Protein AF-A0A9D1AS99-F1 (afdb_monomer)

Structure (mmCIF, N/CA/C/O backbone):
data_AF-A0A9D1AS99-F1
#
_entry.id   AF-A0A9D1AS99-F1
#
loop_
_atom_site.group_PDB
_atom_site.id
_atom_site.type_symbol
_atom_site.label_atom_id
_atom_site.label_alt_id
_atom_site.label_comp_id
_atom_site.label_asym_id
_atom_site.label_entity_id
_atom_site.label_seq_id
_atom_site.pdbx_PDB_ins_code
_atom_site.Cartn_x
_atom_site.Cartn_y
_atom_site.Cartn_z
_atom_site.occupancy
_atom_site.B_iso_or_equiv
_atom_site.auth_seq_id
_atom_site.auth_comp_id
_atom_site.auth_asym_id
_atom_site.auth_atom_id
_atom_site.pdbx_PDB_model_num
ATOM 1 N N . MET A 1 1 ? 31.991 -26.108 -27.750 1.00 37.41 1 MET A N 1
ATOM 2 C CA . MET A 1 1 ? 31.088 -26.768 -26.786 1.00 37.41 1 MET A CA 1
ATOM 3 C C . MET A 1 1 ? 29.826 -25.921 -26.756 1.00 37.41 1 MET A C 1
ATOM 5 O O . MET A 1 1 ? 29.822 -24.868 -26.138 1.00 37.41 1 MET A O 1
ATOM 9 N N . LEU A 1 2 ? 28.856 -26.271 -27.602 1.00 37.50 2 LEU A N 1
ATOM 10 C CA . LEU A 1 2 ? 27.661 -25.468 -27.855 1.00 37.50 2 LEU A CA 1
ATOM 11 C C . LEU A 1 2 ? 26.678 -25.741 -26.708 1.00 37.50 2 LEU A C 1
ATOM 13 O O . LEU A 1 2 ? 26.038 -26.789 -26.686 1.00 37.50 2 LEU A O 1
ATOM 17 N N . TRP A 1 3 ? 26.628 -24.855 -25.715 1.00 37.66 3 TRP A N 1
ATOM 18 C CA . TRP A 1 3 ? 25.582 -24.889 -24.698 1.00 37.66 3 TRP A CA 1
ATOM 19 C C . TRP A 1 3 ? 24.280 -24.467 -25.375 1.00 37.66 3 TRP A C 1
ATOM 21 O O . TRP A 1 3 ? 24.002 -23.281 -25.528 1.00 37.66 3 TRP A O 1
ATOM 31 N N . ILE A 1 4 ? 23.504 -25.445 -25.843 1.00 45.16 4 ILE A N 1
ATOM 32 C CA . ILE A 1 4 ? 22.103 -25.227 -26.198 1.00 45.16 4 ILE A CA 1
ATOM 33 C C . ILE A 1 4 ? 21.382 -25.042 -24.866 1.00 45.16 4 ILE A C 1
ATOM 35 O O . ILE A 1 4 ? 20.900 -25.996 -24.261 1.00 45.16 4 ILE A O 1
ATOM 39 N N . LEU A 1 5 ? 21.403 -23.811 -24.363 1.00 51.78 5 LEU A N 1
ATOM 40 C CA . LEU A 1 5 ? 20.527 -23.381 -23.290 1.00 51.78 5 LEU A CA 1
ATOM 41 C C . LEU A 1 5 ? 19.105 -23.527 -23.831 1.00 51.78 5 LEU A C 1
ATOM 43 O O . LEU A 1 5 ? 18.656 -22.754 -24.675 1.00 51.78 5 LEU A O 1
ATOM 47 N N . THR A 1 6 ? 18.415 -24.582 -23.400 1.00 51.31 6 THR A N 1
ATOM 48 C CA . THR A 1 6 ? 16.961 -24.693 -23.501 1.00 51.31 6 THR A CA 1
ATOM 49 C C . THR A 1 6 ? 16.368 -23.586 -22.644 1.00 51.31 6 THR A C 1
ATOM 51 O O . THR A 1 6 ? 16.040 -23.794 -21.478 1.00 51.31 6 THR A O 1
ATOM 54 N N . TYR A 1 7 ? 16.295 -22.384 -23.209 1.00 56.72 7 TYR A N 1
ATOM 55 C CA . TYR A 1 7 ? 15.553 -21.294 -22.611 1.00 56.72 7 TYR A CA 1
ATOM 56 C C . TYR A 1 7 ? 14.075 -21.697 -22.632 1.00 56.72 7 TYR A C 1
ATOM 58 O O . TYR A 1 7 ? 13.566 -22.049 -23.704 1.00 56.72 7 TYR A O 1
ATOM 66 N N . PRO A 1 8 ? 13.375 -21.705 -21.483 1.00 60.00 8 PRO A N 1
ATOM 67 C CA . PRO A 1 8 ? 11.924 -21.799 -21.505 1.00 60.00 8 PRO A CA 1
ATOM 68 C C . PRO A 1 8 ? 11.409 -20.717 -22.455 1.00 60.00 8 PRO A C 1
ATOM 70 O O . PRO A 1 8 ? 11.936 -19.606 -22.468 1.00 60.00 8 PRO A O 1
ATOM 73 N N . LEU A 1 9 ? 10.432 -21.058 -23.295 1.00 60.31 9 LEU A N 1
ATOM 74 C CA . LEU A 1 9 ? 9.810 -20.114 -24.219 1.00 60.31 9 LEU A CA 1
ATOM 75 C C . LEU A 1 9 ? 9.179 -18.979 -23.399 1.00 60.31 9 LEU A C 1
ATOM 77 O O . LEU A 1 9 ? 8.052 -19.100 -22.925 1.00 60.31 9 LEU A O 1
ATOM 81 N N . LEU A 1 10 ? 9.924 -17.891 -23.211 1.00 68.38 10 LEU A N 1
ATOM 82 C CA . LEU A 1 10 ? 9.451 -16.648 -22.617 1.00 68.38 10 LEU A CA 1
ATOM 83 C C . LEU A 1 10 ? 8.644 -15.919 -23.693 1.00 68.38 10 LEU A C 1
ATOM 85 O O . LEU A 1 10 ? 9.126 -15.014 -24.368 1.00 68.38 10 LEU A O 1
ATOM 89 N N . ALA A 1 11 ? 7.427 -16.390 -23.944 1.00 81.62 11 ALA A N 1
ATOM 90 C CA . ALA A 1 11 ? 6.521 -15.681 -24.828 1.00 81.62 11 ALA A CA 1
ATOM 91 C C . ALA A 1 11 ? 6.093 -14.373 -24.144 1.00 81.62 11 ALA A C 1
ATOM 93 O O . ALA A 1 11 ? 5.444 -14.410 -23.101 1.00 81.62 11 ALA A O 1
ATOM 94 N N . GLY A 1 12 ? 6.451 -13.233 -24.739 1.00 91.62 12 GLY A N 1
ATOM 95 C CA . GLY A 1 12 ? 5.996 -11.914 -24.300 1.00 91.62 12 GLY A CA 1
ATOM 96 C C . GLY A 1 12 ? 6.883 -11.237 -23.255 1.00 91.62 12 GLY A C 1
ATOM 97 O O . GLY A 1 12 ? 6.355 -10.517 -22.414 1.00 91.62 12 GLY A O 1
ATOM 98 N N . THR A 1 13 ? 8.206 -11.432 -23.297 1.00 96.62 13 THR A N 1
ATOM 99 C CA . THR A 1 13 ? 9.149 -10.697 -22.439 1.00 96.62 13 THR A CA 1
ATOM 100 C C . THR A 1 13 ? 8.955 -9.183 -22.612 1.00 96.62 13 THR A C 1
ATOM 102 O O . THR A 1 13 ? 9.116 -8.677 -23.729 1.00 96.62 13 THR A O 1
ATOM 105 N N . PRO A 1 14 ? 8.618 -8.442 -21.542 1.00 98.06 14 PRO A N 1
ATOM 106 C CA . PRO A 1 14 ? 8.450 -6.999 -21.605 1.00 98.06 14 PRO A CA 1
ATOM 107 C C . PRO A 1 14 ? 9.727 -6.289 -22.063 1.00 98.06 14 PRO A C 1
ATOM 109 O O . PRO A 1 14 ? 10.824 -6.597 -21.601 1.00 98.06 14 PRO A O 1
ATOM 112 N N . VAL A 1 15 ? 9.571 -5.313 -22.950 1.00 98.12 15 VAL A N 1
ATOM 113 C CA . VAL A 1 15 ? 10.595 -4.350 -23.347 1.00 98.12 15 VAL A CA 1
ATOM 114 C C . VAL A 1 15 ? 10.104 -2.981 -22.919 1.00 98.12 15 VAL A C 1
ATOM 116 O O . VAL A 1 15 ? 9.210 -2.406 -23.539 1.00 98.12 15 VAL A O 1
ATOM 119 N N . VAL A 1 16 ? 10.672 -2.493 -21.828 1.00 98.12 16 VAL A N 1
ATOM 120 C CA . VAL A 1 16 ? 10.326 -1.234 -21.190 1.00 98.12 16 VAL A CA 1
ATOM 121 C C . VAL A 1 16 ? 11.092 -0.109 -21.854 1.00 98.12 16 VAL A C 1
ATOM 123 O O . VAL A 1 16 ? 12.313 -0.179 -22.016 1.00 98.12 16 VAL A O 1
ATOM 126 N N . PHE A 1 17 ? 10.369 0.937 -22.231 1.00 97.31 17 PHE A N 1
ATOM 127 C CA . PHE A 1 17 ? 10.944 2.073 -22.932 1.00 97.31 17 PHE A CA 1
ATOM 128 C C . PHE A 1 17 ? 10.338 3.388 -22.484 1.00 97.31 17 PHE A C 1
ATOM 130 O O . PHE A 1 17 ? 9.194 3.451 -22.034 1.00 97.31 17 PHE A O 1
ATOM 137 N N . ASP A 1 18 ? 11.112 4.450 -22.669 1.00 96.50 18 ASP A N 1
ATOM 138 C CA . ASP A 1 18 ? 10.669 5.804 -22.404 1.00 96.50 18 ASP A CA 1
ATOM 139 C C . ASP A 1 18 ? 10.709 6.668 -23.675 1.00 96.50 18 ASP A C 1
ATOM 141 O O . ASP A 1 18 ? 11.770 7.129 -24.097 1.00 96.50 18 ASP A O 1
ATOM 145 N N . GLY A 1 19 ? 9.537 6.863 -24.291 1.00 93.31 19 GLY A N 1
ATOM 146 C CA . GLY A 1 19 ? 9.361 7.608 -25.544 1.00 93.31 19 GLY A CA 1
ATOM 147 C C . GLY A 1 19 ? 9.640 6.802 -26.824 1.00 93.31 19 GLY A C 1
ATOM 148 O O . GLY A 1 19 ? 10.159 5.692 -26.791 1.00 93.31 19 GLY A O 1
ATOM 149 N N . GLY A 1 20 ? 9.281 7.366 -27.983 1.00 93.50 20 GLY A N 1
ATOM 150 C CA . GLY A 1 20 ? 9.385 6.682 -29.283 1.00 93.50 20 GLY A CA 1
ATOM 151 C C . GLY A 1 20 ? 8.266 5.661 -29.529 1.00 93.50 20 GLY A C 1
ATOM 152 O O . GLY A 1 20 ? 7.278 5.617 -28.792 1.00 93.50 20 GLY A O 1
ATOM 153 N N . SER A 1 21 ? 8.385 4.860 -30.594 1.00 96.81 21 SER A N 1
ATOM 154 C CA . SER A 1 21 ? 7.403 3.811 -30.890 1.00 96.81 21 SER A CA 1
ATOM 155 C C . SER A 1 21 ? 7.828 2.457 -30.312 1.00 96.81 21 SER A C 1
ATOM 157 O O . SER A 1 21 ? 8.974 2.028 -30.452 1.00 96.81 21 SER A O 1
ATOM 159 N N . GLY A 1 22 ? 6.884 1.730 -29.708 1.00 96.88 22 GLY A N 1
ATOM 160 C CA . GLY A 1 22 ? 7.168 0.403 -29.148 1.00 96.88 22 GLY A CA 1
ATOM 161 C C . GLY A 1 22 ? 7.690 -0.598 -30.189 1.00 96.88 22 GLY A C 1
ATOM 162 O O . GLY A 1 22 ? 8.523 -1.440 -29.867 1.00 96.88 22 GLY A O 1
ATOM 163 N N . ALA A 1 23 ? 7.262 -0.477 -31.452 1.00 97.50 23 ALA A N 1
ATOM 164 C CA . ALA A 1 23 ? 7.725 -1.334 -32.544 1.00 97.50 23 ALA A CA 1
ATOM 165 C C . ALA A 1 23 ? 9.212 -1.116 -32.877 1.00 97.50 23 ALA A C 1
ATOM 167 O O . ALA A 1 23 ? 9.942 -2.088 -33.076 1.00 97.50 23 ALA A O 1
ATOM 168 N N . GLU A 1 24 ? 9.675 0.138 -32.905 1.00 97.19 24 GLU A N 1
ATOM 169 C CA . GLU A 1 24 ? 11.090 0.461 -33.130 1.00 97.19 24 GLU A CA 1
ATOM 170 C C . GLU A 1 24 ? 11.963 -0.073 -31.993 1.00 97.19 24 GLU A C 1
ATOM 172 O O . GLU A 1 24 ? 12.983 -0.710 -32.254 1.00 97.19 24 GLU A O 1
ATOM 177 N N . VAL A 1 25 ? 11.539 0.119 -30.738 1.00 97.25 25 VAL A N 1
ATOM 178 C CA . VAL A 1 25 ? 12.280 -0.373 -29.567 1.00 97.25 25 VAL A CA 1
ATOM 179 C C . VAL A 1 25 ? 12.351 -1.900 -29.574 1.00 97.25 25 VAL A C 1
ATOM 181 O O . VAL A 1 25 ? 13.434 -2.460 -29.417 1.00 97.25 25 VAL A O 1
ATOM 184 N N . VAL A 1 26 ? 11.231 -2.590 -29.812 1.00 97.81 26 VAL A N 1
ATOM 185 C CA . VAL A 1 26 ? 11.215 -4.058 -29.916 1.00 97.81 26 VAL A CA 1
ATOM 186 C C . VAL A 1 26 ? 12.133 -4.537 -31.035 1.00 97.81 26 VAL A C 1
ATOM 188 O O . VAL A 1 26 ? 12.898 -5.476 -30.829 1.00 97.81 26 VAL A O 1
ATOM 191 N N . SER A 1 27 ? 12.117 -3.881 -32.199 1.00 97.00 27 SER A N 1
ATOM 192 C CA . SER A 1 27 ? 13.021 -4.223 -33.298 1.00 97.00 27 SER A CA 1
ATOM 193 C C . SER A 1 27 ? 14.491 -4.022 -32.919 1.00 97.00 27 SER A C 1
ATOM 195 O O . SER A 1 27 ? 15.329 -4.849 -33.280 1.00 97.00 27 SER A O 1
ATOM 197 N N . ALA A 1 28 ? 14.819 -2.951 -32.193 1.00 96.31 28 ALA A N 1
ATOM 198 C CA . ALA A 1 28 ? 16.179 -2.677 -31.737 1.00 96.31 28 ALA A CA 1
ATOM 199 C C . ALA A 1 28 ? 16.659 -3.715 -30.709 1.00 96.31 28 ALA A C 1
ATOM 201 O O . ALA A 1 28 ? 17.774 -4.228 -30.820 1.00 96.31 28 ALA A O 1
ATOM 202 N N . VAL A 1 29 ? 15.807 -4.080 -29.745 1.00 96.56 29 VAL A N 1
ATOM 203 C CA . VAL A 1 29 ? 16.116 -5.116 -28.747 1.00 96.56 29 VAL A CA 1
ATOM 204 C C . VAL A 1 29 ? 16.237 -6.490 -29.399 1.00 96.56 29 VAL A C 1
ATOM 206 O O . VAL A 1 29 ? 17.194 -7.206 -29.114 1.00 96.56 29 VAL A O 1
ATOM 209 N N . ALA A 1 30 ? 15.344 -6.841 -30.327 1.00 96.25 30 ALA A N 1
ATOM 210 C CA . ALA A 1 30 ? 15.430 -8.077 -31.104 1.00 96.25 30 ALA A CA 1
ATOM 211 C C . ALA A 1 30 ? 16.749 -8.168 -31.886 1.00 96.25 30 ALA A C 1
ATOM 213 O O . ALA A 1 30 ? 17.435 -9.186 -31.828 1.00 96.25 30 ALA A O 1
ATOM 214 N N . ALA A 1 31 ? 17.155 -7.085 -32.558 1.00 95.19 31 ALA A N 1
ATOM 215 C CA . ALA A 1 31 ? 18.419 -7.042 -33.290 1.00 95.19 31 ALA A CA 1
ATOM 216 C C . ALA A 1 31 ? 19.644 -7.208 -32.372 1.00 95.19 31 ALA A C 1
ATOM 218 O O . ALA A 1 31 ? 20.599 -7.878 -32.756 1.00 95.19 31 ALA A O 1
ATOM 219 N N . ARG A 1 32 ? 19.617 -6.633 -31.161 1.00 95.44 32 ARG A N 1
ATOM 220 C CA . ARG A 1 32 ? 20.734 -6.699 -30.200 1.00 95.44 32 ARG A CA 1
ATOM 221 C C . ARG A 1 32 ? 20.819 -8.029 -29.451 1.00 95.44 32 ARG A C 1
ATOM 223 O O . ARG A 1 32 ? 21.914 -8.473 -29.133 1.00 95.44 32 ARG A O 1
ATOM 230 N N . THR A 1 33 ? 19.684 -8.660 -29.169 1.00 94.75 33 THR A N 1
ATOM 231 C CA . THR A 1 33 ? 19.606 -9.900 -28.372 1.00 94.75 33 THR A CA 1
ATOM 232 C C . THR A 1 33 ? 19.522 -11.165 -29.226 1.00 94.75 33 THR A C 1
ATOM 234 O O . THR A 1 33 ? 19.746 -12.262 -28.722 1.00 94.75 33 THR A O 1
ATOM 237 N N . GLY A 1 34 ? 19.176 -11.036 -30.510 1.00 93.00 34 GLY A N 1
ATOM 238 C CA . GLY A 1 34 ? 18.882 -12.161 -31.398 1.00 93.00 34 GLY A CA 1
ATOM 239 C C . GLY A 1 34 ? 17.518 -12.818 -31.151 1.00 93.00 34 GLY A C 1
ATOM 240 O O . GLY A 1 34 ? 17.202 -13.812 -31.806 1.00 93.00 34 GLY A O 1
ATOM 241 N N . LEU A 1 35 ? 16.702 -12.289 -30.229 1.00 93.94 35 LEU A N 1
ATOM 242 C CA . LEU A 1 35 ? 15.364 -12.811 -29.959 1.00 93.94 35 LEU A CA 1
ATOM 243 C C . LEU A 1 35 ? 14.386 -12.449 -31.090 1.00 93.94 35 LEU A C 1
ATOM 245 O O . LEU A 1 35 ? 14.430 -11.332 -31.613 1.00 93.94 35 LEU A O 1
ATOM 249 N N . PRO A 1 36 ? 13.453 -13.346 -31.461 1.00 95.69 36 PRO A N 1
ATOM 250 C CA . PRO A 1 36 ? 12.375 -13.005 -32.380 1.00 95.69 36 PRO A CA 1
ATOM 251 C C . PRO A 1 36 ? 11.517 -11.856 -31.819 1.00 95.69 36 PRO A C 1
ATOM 253 O O . PRO A 1 36 ? 11.082 -11.950 -30.669 1.00 95.69 36 PRO A O 1
ATOM 256 N N . PRO A 1 37 ? 11.163 -10.826 -32.616 1.00 96.56 37 PRO A N 1
ATOM 257 C CA . PRO A 1 37 ? 10.285 -9.742 -32.166 1.00 96.56 37 PRO A CA 1
ATOM 258 C C . PRO A 1 37 ? 8.952 -10.222 -31.574 1.00 96.56 37 PRO A C 1
ATOM 260 O O . PRO A 1 37 ? 8.417 -9.592 -30.674 1.00 96.56 37 PRO A O 1
ATOM 263 N N . SER A 1 38 ? 8.430 -11.367 -32.031 1.00 95.88 38 SER A N 1
ATOM 264 C CA . SER A 1 38 ? 7.191 -11.971 -31.522 1.00 95.88 38 SER A CA 1
ATOM 265 C C . SER A 1 38 ? 7.288 -12.519 -30.093 1.00 95.88 38 SER A C 1
ATOM 267 O O . SER A 1 38 ? 6.267 -12.890 -29.522 1.00 95.88 38 SER A O 1
ATOM 269 N N . GLN A 1 39 ? 8.495 -12.640 -29.533 1.00 96.06 39 GLN A N 1
ATOM 270 C CA . GLN A 1 39 ? 8.714 -13.017 -28.132 1.00 96.06 39 GLN A CA 1
ATOM 271 C C . GLN A 1 39 ? 8.821 -11.798 -27.213 1.00 96.06 39 GLN A C 1
ATOM 273 O O . GLN A 1 39 ? 8.866 -11.967 -26.000 1.00 96.06 39 GLN A O 1
ATOM 278 N N . LEU A 1 40 ? 8.840 -10.587 -27.771 1.00 97.06 40 LEU A N 1
ATOM 279 C CA . LEU A 1 40 ? 8.990 -9.340 -27.038 1.00 97.06 40 LEU A CA 1
ATOM 280 C C . LEU A 1 40 ? 7.661 -8.577 -27.027 1.00 97.06 40 LEU A C 1
ATOM 282 O O . LEU A 1 40 ? 6.934 -8.559 -28.019 1.00 97.06 40 LEU A O 1
ATOM 286 N N . SER A 1 41 ? 7.351 -7.926 -25.910 1.00 97.75 41 SER A N 1
ATOM 287 C CA . SER A 1 41 ? 6.158 -7.089 -25.759 1.00 97.75 41 SER A CA 1
ATOM 288 C C . SER A 1 41 ? 6.564 -5.689 -25.322 1.00 97.75 41 SER A C 1
ATOM 290 O O . SER A 1 41 ? 7.182 -5.530 -24.276 1.00 97.75 41 SER A O 1
ATOM 292 N N . ALA A 1 42 ? 6.246 -4.663 -26.108 1.00 98.00 42 ALA A N 1
ATOM 293 C CA . ALA A 1 42 ? 6.613 -3.295 -25.755 1.00 98.00 42 ALA A CA 1
ATOM 294 C C . ALA A 1 42 ? 5.733 -2.779 -24.600 1.00 98.00 42 ALA A C 1
ATOM 296 O O . ALA A 1 42 ? 4.507 -2.817 -24.698 1.00 98.00 42 ALA A O 1
ATOM 297 N N . VAL A 1 43 ? 6.350 -2.250 -23.542 1.00 98.38 43 VAL A N 1
ATOM 298 C CA . VAL A 1 43 ? 5.666 -1.628 -22.398 1.00 98.38 43 VAL A CA 1
ATOM 299 C C . VAL A 1 43 ? 6.197 -0.208 -22.226 1.00 98.38 43 VAL A C 1
ATOM 301 O O . VAL A 1 43 ? 7.383 -0.004 -21.983 1.00 98.38 43 VAL A O 1
ATOM 304 N N . SER A 1 44 ? 5.337 0.798 -22.380 1.00 97.88 44 SER A N 1
ATOM 305 C CA . SER A 1 44 ? 5.762 2.187 -22.186 1.00 97.88 44 SER A CA 1
ATOM 306 C C . SER A 1 44 ? 5.978 2.490 -20.704 1.00 97.88 44 SER A C 1
ATOM 308 O O . SER A 1 44 ? 5.260 1.969 -19.849 1.00 97.88 44 SER A O 1
ATOM 310 N N . LEU A 1 45 ? 6.908 3.396 -20.395 1.00 97.75 45 LEU A N 1
ATOM 311 C CA . LEU A 1 45 ? 7.095 3.899 -19.035 1.00 97.75 45 LEU A CA 1
ATOM 312 C C . LEU A 1 45 ? 5.786 4.461 -18.462 1.00 97.75 45 LEU A C 1
ATOM 314 O O . LEU A 1 45 ? 5.464 4.175 -17.318 1.00 97.75 45 LEU A O 1
ATOM 318 N N . ASP A 1 46 ? 4.985 5.173 -19.260 1.00 97.56 46 ASP A N 1
ATOM 319 C CA . ASP A 1 46 ? 3.687 5.698 -18.807 1.00 97.56 46 ASP A CA 1
ATOM 320 C C . ASP A 1 46 ? 2.738 4.589 -18.330 1.00 97.56 46 ASP A C 1
ATOM 322 O O . ASP A 1 46 ? 2.003 4.792 -17.368 1.00 97.56 46 ASP A O 1
ATOM 326 N N . THR A 1 47 ? 2.788 3.404 -18.953 1.00 97.56 47 THR A N 1
ATOM 327 C CA . THR A 1 47 ? 2.009 2.239 -18.504 1.00 97.56 47 THR A CA 1
ATOM 328 C C . THR A 1 47 ? 2.447 1.793 -17.110 1.00 97.56 47 THR A C 1
ATOM 330 O O . THR A 1 47 ? 1.603 1.477 -16.277 1.00 97.56 47 THR A O 1
ATOM 333 N N . LEU A 1 48 ? 3.757 1.805 -16.836 1.00 97.88 48 LEU A N 1
ATOM 334 C CA . LEU A 1 48 ? 4.297 1.467 -15.518 1.00 97.88 48 LEU A CA 1
ATOM 335 C C . LEU A 1 48 ? 3.930 2.526 -14.478 1.00 97.88 48 LEU A C 1
ATOM 337 O O . LEU A 1 48 ? 3.494 2.177 -13.392 1.00 97.88 48 LEU A O 1
ATOM 341 N N . LEU A 1 49 ? 4.050 3.813 -14.814 1.00 96.56 49 LEU A N 1
ATOM 342 C CA . LEU A 1 49 ? 3.742 4.925 -13.904 1.00 96.56 49 LEU A CA 1
ATOM 343 C C . LEU A 1 49 ? 2.247 5.026 -13.562 1.00 96.56 49 LEU A C 1
ATOM 345 O O . LEU A 1 49 ? 1.885 5.559 -12.519 1.00 96.56 49 LEU A O 1
ATOM 349 N N . GLN A 1 50 ? 1.371 4.509 -14.425 1.00 96.19 50 GLN A N 1
ATOM 350 C CA . GLN A 1 50 ? -0.069 4.403 -14.166 1.00 96.19 50 GLN A CA 1
ATOM 351 C C . GLN A 1 50 ? -0.453 3.142 -13.384 1.00 96.19 50 GLN A C 1
ATOM 353 O O . GLN A 1 50 ? -1.624 2.986 -13.025 1.00 96.19 50 GLN A O 1
ATOM 358 N N . ALA A 1 51 ? 0.496 2.236 -13.129 1.00 96.62 51 ALA A N 1
ATOM 359 C CA . ALA A 1 51 ? 0.236 1.067 -12.310 1.00 96.62 51 ALA A CA 1
ATOM 360 C C . ALA A 1 51 ? -0.181 1.492 -10.900 1.00 96.62 51 ALA A C 1
ATOM 362 O O . ALA A 1 51 ? 0.209 2.536 -10.370 1.00 96.62 51 ALA A O 1
ATOM 363 N N . THR A 1 52 ? -1.016 0.665 -10.285 1.00 94.94 52 THR A N 1
ATOM 364 C CA . THR A 1 52 ? -1.456 0.929 -8.923 1.00 94.94 52 THR A CA 1
ATOM 365 C C . THR A 1 52 ? -0.311 0.685 -7.948 1.00 94.94 52 THR A C 1
ATOM 367 O O . THR A 1 52 ? 0.501 -0.201 -8.211 1.00 94.94 52 THR A O 1
ATOM 370 N N . PRO A 1 53 ? -0.262 1.407 -6.818 1.00 95.94 53 PRO A N 1
ATOM 371 C CA . PRO A 1 53 ? 0.687 1.116 -5.755 1.00 95.94 53 PRO A CA 1
ATOM 372 C C . PRO A 1 53 ? 0.664 -0.350 -5.349 1.00 95.94 53 PRO A C 1
ATOM 374 O O . PRO A 1 53 ? -0.407 -0.965 -5.332 1.00 95.94 53 PRO A O 1
ATOM 377 N N . GLU A 1 54 ? 1.835 -0.860 -4.990 1.00 97.31 54 GLU A N 1
ATOM 378 C CA . GLU A 1 54 ? 2.057 -2.259 -4.636 1.00 97.31 54 GLU A CA 1
ATOM 379 C C . GLU A 1 54 ? 3.069 -2.344 -3.489 1.00 97.31 54 GLU A C 1
ATOM 381 O O . GLU A 1 54 ? 3.862 -1.425 -3.272 1.00 97.31 54 GLU A O 1
ATOM 386 N N . VAL A 1 55 ? 3.041 -3.450 -2.750 1.00 97.44 55 VAL A N 1
ATOM 387 C CA . VAL A 1 55 ? 3.998 -3.734 -1.677 1.00 97.44 55 VAL A CA 1
ATOM 388 C C . VAL A 1 55 ? 4.866 -4.923 -2.059 1.00 97.44 55 VAL A C 1
ATOM 390 O O . VAL A 1 55 ? 4.372 -5.932 -2.553 1.00 97.44 55 VAL A O 1
ATOM 393 N N . LEU A 1 56 ? 6.170 -4.799 -1.836 1.00 97.12 56 LEU A N 1
ATOM 394 C CA . LEU A 1 56 ? 7.139 -5.880 -1.997 1.00 97.12 56 LEU A CA 1
ATOM 395 C C . LEU A 1 56 ? 7.660 -6.287 -0.611 1.00 97.12 56 LEU A C 1
ATOM 397 O O . LEU A 1 56 ? 7.817 -5.433 0.261 1.00 97.12 56 LEU A O 1
ATOM 401 N N . GLY A 1 57 ? 7.946 -7.571 -0.399 1.00 96.25 57 GLY A N 1
ATOM 402 C CA . GLY A 1 57 ? 8.388 -8.101 0.900 1.00 96.25 57 GLY A CA 1
ATOM 403 C C . GLY A 1 57 ? 7.247 -8.712 1.713 1.00 96.25 57 GLY A C 1
ATOM 404 O O . GLY A 1 57 ? 6.285 -9.218 1.135 1.00 96.25 57 GLY A O 1
ATOM 405 N N . ASP A 1 58 ? 7.363 -8.688 3.040 1.00 97.06 58 ASP A N 1
ATOM 406 C CA . ASP A 1 58 ? 6.410 -9.348 3.943 1.00 97.06 58 ASP A CA 1
ATOM 407 C C . ASP A 1 58 ? 5.316 -8.383 4.416 1.00 97.06 58 ASP A C 1
ATOM 409 O O . ASP A 1 58 ? 5.199 -8.026 5.590 1.00 97.06 58 ASP A O 1
ATOM 413 N N . ALA A 1 59 ? 4.529 -7.898 3.458 1.00 97.56 59 ALA A N 1
ATOM 414 C CA . ALA A 1 59 ? 3.329 -7.131 3.742 1.00 97.56 59 ALA A CA 1
ATOM 415 C C . ALA A 1 59 ? 2.244 -7.381 2.695 1.00 97.56 59 ALA A C 1
ATOM 417 O O . ALA A 1 59 ? 2.511 -7.747 1.552 1.00 97.56 59 ALA A O 1
ATOM 418 N N . VAL A 1 60 ? 0.995 -7.133 3.085 1.00 97.75 60 VAL A N 1
ATOM 419 C CA . VAL A 1 60 ? -0.165 -7.197 2.191 1.00 97.75 60 VAL A CA 1
ATOM 420 C C . VAL A 1 60 ? -0.908 -5.875 2.241 1.00 97.75 60 VAL A C 1
ATOM 422 O O . VAL A 1 60 ? -1.317 -5.422 3.309 1.00 97.75 60 VAL A O 1
ATOM 425 N N . MET A 1 61 ? -1.140 -5.275 1.075 1.00 97.56 61 MET A N 1
ATOM 426 C CA . MET A 1 61 ? -1.905 -4.040 0.960 1.00 97.56 61 MET A CA 1
ATOM 427 C C . MET A 1 61 ? -3.315 -4.305 0.428 1.00 97.56 61 MET A C 1
ATOM 429 O O . MET A 1 61 ? -3.516 -4.781 -0.690 1.00 97.56 61 MET A O 1
ATOM 433 N N . ARG A 1 62 ? -4.325 -3.931 1.214 1.00 97.75 62 ARG A N 1
ATOM 434 C CA . ARG A 1 62 ? -5.738 -3.980 0.843 1.00 97.75 62 ARG A CA 1
ATOM 435 C C . ARG A 1 62 ? -6.265 -2.573 0.591 1.00 97.75 62 ARG A C 1
ATOM 437 O O . ARG A 1 62 ? -6.560 -1.814 1.515 1.00 97.75 62 ARG A O 1
ATOM 444 N N . ARG A 1 63 ? -6.442 -2.263 -0.687 1.00 95.56 63 ARG A N 1
ATOM 445 C CA . ARG A 1 63 ? -7.032 -1.008 -1.158 1.00 95.56 63 ARG A CA 1
ATOM 446 C C . ARG A 1 63 ? -8.520 -0.930 -0.825 1.00 95.56 63 ARG A C 1
ATOM 448 O O . ARG A 1 63 ? -9.216 -1.948 -0.771 1.00 95.56 63 ARG A O 1
ATOM 455 N N . CYS A 1 64 ? -9.016 0.287 -0.635 1.00 95.38 64 CYS A N 1
ATOM 456 C CA . CYS A 1 64 ? -10.449 0.511 -0.535 1.00 95.38 64 CYS A CA 1
ATOM 457 C C . CYS A 1 64 ? -11.147 0.238 -1.875 1.00 95.38 64 CYS A C 1
ATOM 459 O O . CYS A 1 64 ? -10.719 0.707 -2.924 1.00 95.38 64 CYS A O 1
ATOM 461 N N . ALA A 1 65 ? -12.252 -0.508 -1.817 1.00 93.75 65 ALA A N 1
ATOM 462 C CA . ALA A 1 65 ? -13.136 -0.777 -2.955 1.00 93.75 65 ALA A CA 1
ATOM 463 C C . ALA A 1 65 ? -14.476 -0.015 -2.868 1.00 93.75 65 ALA A C 1
ATOM 465 O O . ALA A 1 65 ? -15.398 -0.271 -3.640 1.00 93.75 65 ALA A O 1
ATOM 466 N N . ARG A 1 66 ? -14.622 0.875 -1.880 1.00 94.81 66 ARG A N 1
ATOM 467 C CA . ARG A 1 66 ? -15.823 1.684 -1.629 1.00 94.81 66 ARG A CA 1
ATOM 468 C C . ARG A 1 66 ? -15.614 3.120 -2.117 1.00 94.81 66 ARG A C 1
ATOM 470 O O . ARG A 1 66 ? -14.530 3.490 -2.556 1.00 94.81 66 ARG A O 1
ATOM 477 N N . SER A 1 67 ? -16.666 3.929 -2.028 1.00 96.00 67 SER A N 1
ATOM 478 C CA . SER A 1 67 ? -16.567 5.374 -2.232 1.00 96.00 67 SER A CA 1
ATOM 479 C C . SER A 1 67 ? -15.580 6.005 -1.247 1.00 96.00 67 SER A C 1
ATOM 481 O O . SER A 1 67 ? -15.507 5.582 -0.090 1.00 96.00 67 SER A O 1
ATOM 483 N N . SER A 1 68 ? -14.893 7.052 -1.697 1.00 97.19 68 SER A N 1
ATOM 484 C CA . SER A 1 68 ? -14.039 7.899 -0.863 1.00 97.19 68 SER A CA 1
ATOM 485 C C . SER A 1 68 ? -14.757 8.400 0.395 1.00 97.19 68 SER A C 1
ATOM 487 O O . SER A 1 68 ? -15.972 8.621 0.383 1.00 97.19 68 SER A O 1
ATOM 489 N N . SER A 1 69 ? -13.995 8.616 1.464 1.00 98.25 69 SER A N 1
ATOM 490 C CA . SER A 1 69 ? -14.464 9.127 2.754 1.00 98.25 69 SER A CA 1
ATOM 491 C C . SER A 1 69 ? -13.593 10.288 3.244 1.00 98.25 69 SER A C 1
ATOM 493 O O . SER A 1 69 ? -12.491 10.508 2.747 1.00 98.25 69 SER A O 1
ATOM 495 N N . SER A 1 70 ? -14.087 11.000 4.255 1.00 98.50 70 SER A N 1
ATOM 496 C CA . SER A 1 70 ? -13.379 12.058 4.980 1.00 98.50 70 SER A CA 1
ATOM 497 C C . SER A 1 70 ? -13.289 11.742 6.477 1.00 98.50 70 SER A C 1
ATOM 499 O O . SER A 1 70 ? -14.046 10.913 6.999 1.00 98.50 70 SER A O 1
ATOM 501 N N . ASN A 1 71 ? -12.396 12.434 7.182 1.00 98.50 71 ASN A N 1
ATOM 502 C CA . ASN A 1 71 ? -12.273 12.420 8.636 1.00 98.50 71 ASN A CA 1
ATOM 503 C C . ASN A 1 71 ? -13.577 12.879 9.303 1.00 98.50 71 ASN A C 1
ATOM 505 O O . ASN A 1 71 ? -13.974 12.327 10.324 1.00 98.50 71 ASN A O 1
ATOM 509 N N . GLU A 1 72 ? -14.301 13.836 8.711 1.00 98.56 72 GLU A N 1
ATOM 510 C CA . GLU A 1 72 ? -15.609 14.280 9.217 1.00 98.56 72 GLU A CA 1
ATOM 511 C C . GLU A 1 72 ? -16.641 13.146 9.244 1.00 98.56 72 GLU A C 1
ATOM 513 O O . GLU A 1 72 ? -17.379 12.978 10.221 1.00 98.56 72 GLU A O 1
ATOM 518 N N . VAL A 1 73 ? -16.671 12.333 8.190 1.00 98.44 73 VAL A N 1
ATOM 519 C CA . VAL A 1 73 ? -17.577 11.188 8.107 1.00 98.44 73 VAL A CA 1
ATOM 520 C C . VAL A 1 73 ? -17.183 10.118 9.137 1.00 98.44 73 VAL A C 1
ATOM 522 O O . VAL A 1 73 ? -18.061 9.578 9.812 1.00 98.44 73 VAL A O 1
ATOM 525 N N . VAL A 1 74 ? -15.883 9.863 9.331 1.00 98.62 74 VAL A N 1
ATOM 526 C CA . VAL A 1 74 ? -15.386 8.949 10.379 1.00 98.62 74 VAL A CA 1
ATOM 527 C C . VAL A 1 74 ? -15.747 9.462 11.781 1.00 98.62 74 VAL A C 1
ATOM 529 O O . VAL A 1 74 ? -16.273 8.702 12.593 1.00 98.62 74 VAL A O 1
ATOM 532 N N . ARG A 1 75 ? -15.562 10.761 12.063 1.00 98.69 75 ARG A N 1
ATOM 533 C CA . ARG A 1 75 ? -15.984 11.408 13.323 1.00 98.69 75 ARG A CA 1
ATOM 534 C C . ARG A 1 75 ? -17.487 11.280 13.569 1.00 98.69 75 ARG A C 1
ATOM 536 O O . ARG A 1 75 ? -17.915 11.099 14.711 1.00 98.69 75 ARG A O 1
ATOM 543 N N . THR A 1 76 ? -18.287 11.361 12.508 1.00 98.56 76 THR A N 1
ATOM 544 C CA . THR A 1 76 ? -19.743 11.191 12.587 1.00 98.56 76 THR A CA 1
ATOM 545 C C . THR A 1 76 ? -20.112 9.770 13.011 1.00 98.56 76 THR A C 1
ATOM 547 O O . THR A 1 76 ? -20.956 9.605 13.892 1.00 98.56 76 THR A O 1
ATOM 550 N N . ASP A 1 77 ? -19.479 8.741 12.440 1.00 98.62 77 ASP A N 1
ATOM 551 C CA . ASP A 1 77 ? -19.721 7.355 12.864 1.00 98.62 77 ASP A CA 1
ATOM 552 C C . ASP A 1 77 ? -19.226 7.094 14.280 1.00 98.62 77 ASP A C 1
ATOM 554 O O . ASP A 1 77 ? -19.938 6.465 15.057 1.00 98.62 77 ASP A O 1
ATOM 558 N N . LEU A 1 78 ? -18.053 7.622 14.644 1.00 98.69 78 LEU A N 1
ATOM 559 C CA . LEU A 1 78 ? -17.542 7.512 16.006 1.00 98.69 78 LEU A CA 1
ATOM 560 C C . LEU A 1 78 ? -18.520 8.133 17.014 1.00 98.69 78 LEU A C 1
ATOM 562 O O . LEU A 1 78 ? -18.875 7.488 17.995 1.00 98.69 78 LEU A O 1
ATOM 566 N N . THR A 1 79 ? -19.027 9.338 16.739 1.00 98.69 79 THR A N 1
ATOM 567 C CA . THR A 1 79 ? -20.046 9.986 17.583 1.00 98.69 79 THR A CA 1
ATOM 568 C C . THR A 1 79 ? -21.291 9.105 17.734 1.00 98.69 79 THR A C 1
ATOM 570 O O . THR A 1 79 ? -21.820 8.956 18.834 1.00 98.69 79 THR A O 1
ATOM 573 N N . ARG A 1 80 ? -21.771 8.488 16.645 1.00 98.56 80 ARG A N 1
ATOM 574 C CA . ARG A 1 80 ? -22.928 7.574 16.693 1.00 98.56 80 ARG A CA 1
ATOM 575 C C . ARG A 1 80 ? -22.632 6.314 17.501 1.00 98.56 80 ARG A C 1
ATOM 577 O O . ARG A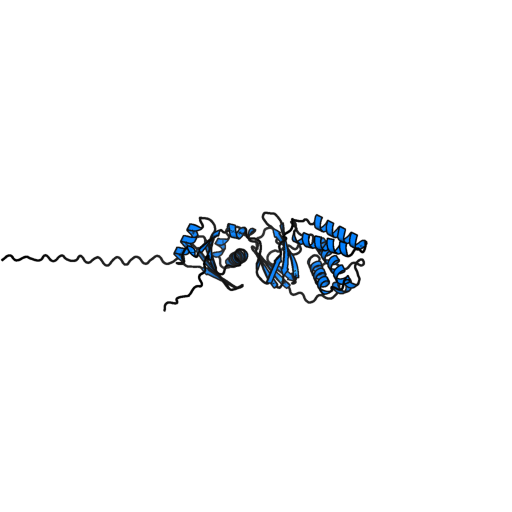 1 80 ? -23.483 5.894 18.282 1.00 98.56 80 ARG A O 1
ATOM 584 N N . ALA A 1 81 ? -21.433 5.750 17.358 1.00 98.62 81 ALA A N 1
ATOM 585 C CA . ALA A 1 81 ? -20.981 4.613 18.148 1.00 98.62 81 ALA A CA 1
ATOM 586 C C . ALA A 1 81 ? -20.947 4.949 19.647 1.00 98.62 81 ALA A C 1
ATOM 588 O O . ALA A 1 81 ? -21.440 4.166 20.455 1.00 98.62 81 ALA A O 1
ATOM 589 N N . GLU A 1 82 ? -20.431 6.124 20.017 1.00 98.12 82 GLU A N 1
ATOM 590 C CA . GLU A 1 82 ? -20.382 6.595 21.406 1.00 98.12 82 GLU A CA 1
ATOM 591 C C . GLU A 1 82 ? -21.779 6.862 21.990 1.00 98.12 82 GLU A C 1
ATOM 593 O O . GLU A 1 82 ? -22.031 6.540 23.151 1.00 98.12 82 GLU A O 1
ATOM 598 N N . ILE A 1 83 ? -22.719 7.380 21.192 1.00 98.38 83 ILE A N 1
ATOM 599 C CA . ILE A 1 83 ? -24.123 7.527 21.610 1.00 98.38 83 ILE A CA 1
ATOM 600 C C . ILE A 1 83 ? -24.767 6.156 21.851 1.00 98.38 83 ILE A C 1
ATOM 602 O O . ILE A 1 83 ? -25.383 5.953 22.896 1.00 98.38 83 ILE A O 1
ATOM 606 N N . ALA A 1 84 ? -24.607 5.210 20.919 1.00 98.25 84 ALA A N 1
ATOM 607 C CA . ALA A 1 84 ? -25.114 3.845 21.074 1.00 98.25 84 ALA A CA 1
ATOM 608 C C . ALA A 1 84 ? -24.486 3.146 22.294 1.00 98.25 84 ALA A C 1
ATOM 610 O O . ALA A 1 84 ? -25.180 2.478 23.061 1.00 98.25 84 ALA A O 1
ATOM 611 N N . TRP A 1 85 ? -23.195 3.393 22.539 1.00 97.62 85 TRP A N 1
ATOM 612 C CA . TRP A 1 85 ? -22.471 2.876 23.699 1.00 97.62 85 TRP A CA 1
ATOM 613 C C . TRP A 1 85 ? -23.084 3.378 25.006 1.00 97.62 85 TRP A C 1
ATOM 615 O O . TRP A 1 85 ? -23.400 2.586 25.892 1.00 97.62 85 TRP A O 1
ATOM 625 N N . ALA A 1 86 ? -23.328 4.688 25.106 1.00 97.19 86 ALA A N 1
ATOM 626 C CA . ALA A 1 86 ? -23.961 5.301 26.272 1.00 97.19 86 ALA A CA 1
ATOM 627 C C . ALA A 1 86 ? -25.392 4.784 26.527 1.00 97.19 86 ALA A C 1
ATOM 629 O O . ALA A 1 86 ? -25.887 4.862 27.649 1.00 97.19 86 ALA A O 1
ATOM 630 N N . GLN A 1 87 ? -26.051 4.244 25.499 1.00 97.69 87 GLN A N 1
ATOM 631 C CA . GLN A 1 87 ? -27.377 3.624 25.573 1.00 97.69 87 GLN A CA 1
ATOM 632 C C . GLN A 1 87 ? -27.326 2.105 25.816 1.00 97.69 87 GLN A C 1
ATOM 634 O O . GLN A 1 87 ? -28.374 1.463 25.835 1.00 97.69 87 GLN A O 1
ATOM 639 N N . ALA A 1 88 ? -26.132 1.536 26.021 1.00 96.88 88 ALA A N 1
ATOM 640 C CA . ALA A 1 88 ? -25.883 0.100 26.147 1.00 96.88 88 ALA A CA 1
ATOM 641 C C . ALA A 1 88 ? -26.329 -0.731 24.922 1.00 96.88 88 ALA A C 1
ATOM 643 O O . ALA A 1 88 ? -26.634 -1.919 25.042 1.00 96.88 88 ALA A O 1
ATOM 644 N N . ASP A 1 89 ? -26.330 -0.130 23.728 1.00 97.88 89 ASP A N 1
ATOM 645 C CA . ASP A 1 89 ? -26.656 -0.797 22.467 1.00 97.88 89 ASP A CA 1
ATOM 646 C C . ASP A 1 89 ? -25.388 -1.314 21.769 1.00 97.88 89 ASP A C 1
ATOM 648 O O . ASP A 1 89 ? -24.850 -0.718 20.832 1.00 97.88 89 ASP A O 1
ATOM 652 N N . ALA A 1 90 ? -24.889 -2.455 22.249 1.00 97.12 90 ALA A N 1
ATOM 653 C CA . ALA A 1 90 ? -23.629 -3.035 21.786 1.00 97.12 90 ALA A CA 1
ATOM 654 C C . ALA A 1 90 ? -23.626 -3.443 20.300 1.00 97.12 90 ALA A C 1
ATOM 656 O O . ALA A 1 90 ? -22.547 -3.571 19.714 1.00 97.12 90 ALA A O 1
ATOM 657 N N . LEU A 1 91 ? -24.796 -3.698 19.700 1.00 97.56 91 LEU A N 1
ATOM 658 C CA . LEU A 1 91 ? -24.894 -4.042 18.281 1.00 97.56 91 LEU A CA 1
ATOM 659 C C . LEU A 1 91 ? -24.670 -2.792 17.431 1.00 97.56 91 LEU A C 1
ATOM 661 O O . LEU A 1 91 ? -23.738 -2.770 16.631 1.00 97.56 91 LEU A O 1
ATOM 665 N N . ASN A 1 92 ? -25.438 -1.727 17.680 1.00 98.31 92 ASN A N 1
ATOM 666 C CA . ASN A 1 92 ? -25.291 -0.478 16.935 1.00 98.31 92 ASN A CA 1
ATOM 667 C C . ASN A 1 92 ? -23.928 0.186 17.169 1.00 98.31 92 ASN A C 1
ATOM 669 O O . ASN A 1 92 ? -23.367 0.770 16.240 1.00 98.31 92 ASN A O 1
ATOM 673 N N . THR A 1 93 ? -23.347 0.073 18.372 1.00 98.31 93 THR A N 1
ATOM 674 C CA . THR A 1 93 ? -21.966 0.524 18.589 1.00 98.31 93 THR A CA 1
ATOM 675 C C . THR A 1 93 ? -20.999 -0.214 17.666 1.00 98.31 93 THR A C 1
ATOM 677 O O . THR A 1 93 ? -20.200 0.438 16.998 1.00 98.31 93 THR A O 1
ATOM 680 N N . MET A 1 94 ? -21.071 -1.549 17.592 1.00 98.31 94 MET A N 1
ATOM 681 C CA . MET A 1 94 ? -20.168 -2.323 16.735 1.00 98.31 94 MET A CA 1
ATOM 682 C C . MET A 1 94 ? -20.367 -1.989 15.252 1.00 98.31 94 MET A C 1
ATOM 684 O O . MET A 1 94 ? -19.384 -1.735 14.563 1.00 98.31 94 MET A O 1
ATOM 688 N N . ASP A 1 95 ? -21.613 -1.901 14.783 1.00 98.44 95 ASP A N 1
ATOM 689 C CA . ASP A 1 95 ? -21.921 -1.588 13.382 1.00 98.44 95 ASP A CA 1
ATOM 690 C C . ASP A 1 95 ? -21.350 -0.223 12.958 1.00 98.44 95 ASP A C 1
ATOM 692 O O . ASP A 1 95 ? -20.772 -0.081 11.875 1.00 98.44 95 ASP A O 1
ATOM 696 N N . HIS A 1 96 ? -21.462 0.793 13.822 1.00 98.62 96 HIS A N 1
ATOM 697 C CA . HIS A 1 96 ? -20.880 2.109 13.562 1.00 98.62 96 HIS A CA 1
ATOM 698 C C . HIS A 1 96 ? -19.348 2.104 13.609 1.00 98.62 96 HIS A C 1
ATOM 700 O O . HIS A 1 96 ? -18.722 2.777 12.789 1.00 98.62 96 HIS A O 1
ATOM 706 N N . LEU A 1 97 ? -18.731 1.332 14.509 1.00 98.62 97 LEU A N 1
ATOM 707 C CA . LEU A 1 97 ? -17.273 1.191 14.559 1.00 98.62 97 LEU A CA 1
ATOM 708 C C . LEU A 1 97 ? -16.727 0.449 13.332 1.00 98.62 97 LEU A C 1
ATOM 710 O O . LEU A 1 97 ? -15.753 0.903 12.738 1.00 98.62 97 LEU A O 1
ATOM 714 N N . ASP A 1 98 ? -17.371 -0.634 12.895 1.00 98.31 98 ASP A N 1
ATOM 715 C CA . ASP A 1 98 ? -16.990 -1.360 11.679 1.00 98.31 98 ASP A CA 1
ATOM 716 C C . ASP A 1 98 ? -17.133 -0.473 10.430 1.00 98.31 98 ASP A C 1
ATOM 718 O O . ASP A 1 98 ? -16.284 -0.502 9.531 1.00 98.31 98 ASP A O 1
ATOM 722 N N . LEU A 1 99 ? -18.173 0.369 10.378 1.00 98.00 99 LEU A N 1
ATOM 723 C CA . LEU A 1 99 ? -18.328 1.362 9.315 1.00 98.00 99 LEU A CA 1
ATOM 724 C C . LEU A 1 99 ? -17.214 2.418 9.349 1.00 98.00 99 LEU A C 1
ATOM 726 O O . LEU A 1 99 ? -16.662 2.734 8.291 1.00 98.00 99 LEU A O 1
ATOM 730 N N . ALA A 1 100 ? -16.850 2.913 10.536 1.00 98.44 100 ALA A N 1
ATOM 731 C CA . ALA A 1 100 ? -15.747 3.853 10.714 1.00 98.44 100 ALA A CA 1
ATOM 732 C C . ALA A 1 100 ? -14.412 3.244 10.248 1.00 98.44 100 ALA A C 1
ATOM 734 O O . ALA A 1 100 ? -13.705 3.870 9.461 1.00 98.44 100 ALA A O 1
ATOM 735 N N . VAL A 1 101 ? -14.101 1.998 10.630 1.00 98.12 101 VAL A N 1
ATOM 736 C CA . VAL A 1 101 ? -12.902 1.266 10.171 1.00 98.12 101 VAL A CA 1
ATOM 737 C C . VAL A 1 101 ? -12.912 1.076 8.652 1.00 98.12 101 VAL A C 1
ATOM 739 O O . VAL A 1 101 ? -11.909 1.315 7.978 1.00 98.12 101 VAL A O 1
ATOM 742 N N . ALA A 1 102 ? -14.049 0.697 8.066 1.00 97.69 102 ALA A N 1
ATOM 743 C CA . ALA A 1 102 ? -14.153 0.581 6.614 1.00 97.69 102 ALA A CA 1
ATOM 744 C C . ALA A 1 102 ? -13.890 1.924 5.908 1.00 97.69 102 ALA A C 1
ATOM 746 O O . ALA A 1 102 ? -13.256 1.941 4.855 1.00 97.69 102 ALA A O 1
ATOM 747 N N . ARG A 1 103 ? -14.350 3.039 6.487 1.00 98.31 103 ARG A N 1
ATOM 748 C CA . ARG A 1 103 ? -14.170 4.398 5.956 1.00 98.31 103 ARG A CA 1
ATOM 749 C C . ARG A 1 103 ? -12.761 4.950 6.147 1.00 98.31 103 ARG A C 1
ATOM 751 O O . ARG A 1 103 ? -12.296 5.648 5.251 1.00 98.31 103 ARG A O 1
ATOM 758 N N . LEU A 1 104 ? -12.067 4.591 7.231 1.00 98.44 104 LEU A N 1
ATOM 759 C CA . LEU A 1 104 ? -10.645 4.903 7.432 1.00 98.44 104 LEU A CA 1
ATOM 760 C C . LEU A 1 104 ? -9.799 4.401 6.252 1.00 98.44 104 LEU A C 1
ATOM 762 O O . LEU A 1 104 ? -9.014 5.153 5.685 1.00 98.44 104 LEU A O 1
ATOM 766 N N . GLY A 1 105 ? -10.048 3.171 5.791 1.00 97.69 105 GLY A N 1
ATOM 767 C CA . GLY A 1 105 ? -9.367 2.612 4.618 1.00 97.69 105 GLY A CA 1
ATOM 768 C C . GLY A 1 105 ? -9.651 3.342 3.299 1.00 97.69 105 GLY A C 1
ATOM 769 O O . GLY A 1 105 ? -8.968 3.078 2.319 1.00 97.69 105 GLY A O 1
ATOM 770 N N . CYS A 1 106 ? -10.643 4.236 3.263 1.00 98.19 106 CYS A N 1
ATOM 771 C CA . CYS A 1 106 ? -11.115 4.960 2.080 1.00 98.19 106 CYS A CA 1
ATOM 772 C C . CYS A 1 106 ? -10.904 6.481 2.179 1.00 98.19 106 CYS A C 1
ATOM 774 O O . CYS A 1 106 ? -11.529 7.227 1.422 1.00 98.19 106 CYS A O 1
ATOM 776 N N . LEU A 1 107 ? -10.097 6.959 3.132 1.00 98.44 107 LEU A N 1
ATOM 777 C CA . LEU A 1 107 ? -9.870 8.390 3.331 1.00 98.44 107 LEU A CA 1
ATOM 778 C C . LEU A 1 107 ? -9.147 9.040 2.145 1.00 98.44 107 LEU A C 1
ATOM 780 O O . LEU A 1 107 ? -8.225 8.455 1.570 1.00 98.44 107 LEU A O 1
ATOM 784 N N . THR A 1 108 ? -9.535 10.280 1.840 1.00 97.75 108 THR A N 1
ATOM 785 C CA . THR A 1 108 ? -8.880 11.150 0.843 1.00 97.75 108 THR A CA 1
ATOM 786 C C . THR A 1 108 ? -8.109 12.318 1.461 1.00 97.75 108 THR A C 1
ATOM 788 O O . THR A 1 108 ? -7.837 13.320 0.805 1.00 97.75 108 THR A O 1
ATOM 791 N N . GLU A 1 109 ? -7.792 12.213 2.745 1.00 97.88 109 GLU A N 1
ATOM 792 C CA . GLU A 1 109 ? -7.051 13.184 3.548 1.00 97.88 109 GLU A CA 1
ATOM 793 C C . GLU A 1 109 ? -6.244 12.429 4.607 1.00 97.88 109 GLU A C 1
ATOM 795 O O . GLU A 1 109 ? -6.571 11.279 4.910 1.00 97.88 109 GLU A O 1
ATOM 800 N N . VAL A 1 110 ? -5.201 13.047 5.168 1.00 98.00 110 VAL A N 1
ATOM 801 C CA . VAL A 1 110 ? -4.399 12.416 6.229 1.00 98.00 110 VAL A CA 1
ATOM 802 C C . VAL A 1 110 ? -5.298 12.094 7.422 1.00 98.00 110 VAL A C 1
ATOM 804 O O . VAL A 1 110 ? -6.115 12.918 7.834 1.00 98.00 110 VAL A O 1
ATOM 807 N N . VAL A 1 111 ? -5.181 10.880 7.952 1.00 98.31 111 VAL A N 1
ATOM 808 C CA . VAL A 1 111 ? -5.985 10.398 9.074 1.00 98.31 111 VAL A CA 1
ATOM 809 C C . VAL A 1 111 ? -5.774 11.271 10.306 1.00 98.31 111 VAL A C 1
ATOM 811 O O . VAL A 1 111 ? -4.653 11.664 10.615 1.00 98.31 111 VAL A O 1
ATOM 814 N N . GLU A 1 112 ? -6.848 11.548 11.045 1.00 98.38 112 GLU A N 1
ATOM 815 C CA . GLU A 1 112 ? -6.762 12.120 12.392 1.00 98.38 112 GLU A CA 1
ATOM 816 C C . GLU A 1 112 ? -6.433 11.007 13.406 1.00 98.38 112 GLU A C 1
ATOM 818 O O . GLU A 1 112 ? -7.341 10.257 13.795 1.00 98.38 112 GLU A O 1
ATOM 823 N N . PRO A 1 113 ? -5.178 10.875 13.891 1.00 97.94 113 PRO A N 1
ATOM 824 C CA . PRO A 1 113 ? -4.751 9.646 14.566 1.00 97.94 113 PRO A CA 1
ATOM 825 C C . PRO A 1 113 ? -5.506 9.398 15.876 1.00 97.94 113 PRO A C 1
ATOM 827 O O . PRO A 1 113 ? -5.881 8.271 16.183 1.00 97.94 113 PRO A O 1
ATOM 830 N N . ARG A 1 114 ? -5.867 10.466 16.600 1.00 97.88 114 ARG A N 1
ATOM 831 C CA . ARG A 1 114 ? -6.678 10.382 17.829 1.00 97.88 114 ARG A CA 1
ATOM 832 C C . ARG A 1 114 ? -8.097 9.867 17.584 1.00 97.88 114 ARG A C 1
ATOM 834 O O . ARG A 1 114 ? -8.628 9.122 18.404 1.00 97.88 114 ARG A O 1
ATOM 841 N N . VAL A 1 115 ? -8.723 10.257 16.470 1.00 98.50 115 VAL A N 1
ATOM 842 C CA . VAL A 1 115 ? -10.072 9.791 16.107 1.00 98.50 115 VAL A CA 1
ATOM 843 C C . VAL A 1 115 ? -10.016 8.317 15.729 1.00 98.50 115 VAL A C 1
ATOM 845 O O . VAL A 1 115 ? -10.800 7.525 16.251 1.00 98.50 115 VAL A O 1
ATOM 848 N N . ALA A 1 116 ? -9.060 7.934 14.880 1.00 98.38 116 ALA A N 1
ATOM 849 C CA . ALA A 1 116 ? -8.860 6.541 14.499 1.00 98.38 116 ALA A CA 1
ATOM 850 C C . ALA A 1 116 ? -8.525 5.669 15.724 1.00 98.38 116 ALA A C 1
ATOM 852 O O . ALA A 1 116 ? -9.184 4.657 15.952 1.00 98.38 116 ALA A O 1
ATOM 853 N N . SER A 1 117 ? -7.593 6.105 16.577 1.00 98.38 117 SER A N 1
ATOM 854 C CA . SER A 1 117 ? -7.246 5.424 17.830 1.00 98.38 117 SER A CA 1
ATOM 855 C C . SER A 1 117 ? -8.472 5.193 18.715 1.00 98.38 117 SER A C 1
ATOM 857 O O . SER A 1 117 ? -8.690 4.087 19.211 1.00 98.38 117 SER A O 1
ATOM 859 N N . ARG A 1 118 ? -9.341 6.204 18.855 1.00 98.44 118 ARG A N 1
ATOM 860 C CA . ARG A 1 118 ? -10.575 6.090 19.638 1.00 98.44 118 ARG A CA 1
ATOM 861 C C . ARG A 1 118 ? -11.551 5.055 19.067 1.00 98.44 118 ARG A C 1
ATOM 863 O O . ARG A 1 118 ? -12.165 4.336 19.856 1.00 98.44 118 ARG A O 1
ATOM 870 N N . VAL A 1 119 ? -11.673 4.947 17.739 1.00 98.69 119 VAL A N 1
ATOM 871 C CA . VAL A 1 119 ? -12.470 3.895 17.075 1.00 98.69 119 VAL A CA 1
ATOM 872 C C . VAL A 1 119 ? -11.952 2.508 17.469 1.00 98.69 119 VAL A C 1
ATOM 874 O O . VAL A 1 119 ? -12.720 1.686 17.969 1.00 98.69 119 VAL A O 1
ATOM 877 N N . PHE A 1 120 ? -10.646 2.268 17.322 1.00 98.56 120 PHE A N 1
ATOM 878 C CA . PHE A 1 120 ? -10.022 0.985 17.664 1.00 98.56 120 PHE A CA 1
ATOM 879 C C . PHE A 1 120 ? -10.094 0.673 19.170 1.00 98.56 120 PHE A C 1
ATOM 881 O O . PHE A 1 120 ? -10.389 -0.457 19.553 1.00 98.56 120 PHE A O 1
ATOM 888 N N . LEU A 1 121 ? -9.929 1.672 20.046 1.00 98.56 121 LEU A N 1
ATOM 889 C CA . LEU A 1 121 ? -10.077 1.504 21.496 1.00 98.56 121 LEU A CA 1
ATOM 890 C C . LEU A 1 121 ? -11.491 1.033 21.877 1.00 98.56 121 LEU A C 1
ATOM 892 O O . LEU A 1 121 ? -11.638 0.095 22.660 1.00 98.56 121 LEU A O 1
ATOM 896 N N . LEU A 1 122 ? -12.537 1.663 21.332 1.00 98.56 122 LEU A N 1
ATOM 897 C CA . LEU A 1 122 ? -13.925 1.273 21.614 1.00 98.56 122 LEU A CA 1
ATOM 898 C C . LEU A 1 122 ? -14.253 -0.117 21.066 1.00 98.56 122 LEU A C 1
ATOM 900 O O . LEU A 1 122 ? -14.921 -0.909 21.736 1.00 98.56 122 LEU A O 1
ATOM 904 N N . ARG A 1 123 ? -13.748 -0.438 19.873 1.00 98.62 123 ARG A N 1
ATOM 905 C CA . ARG A 1 123 ? -13.946 -1.746 19.243 1.00 98.62 123 ARG A CA 1
ATOM 906 C C . ARG A 1 123 ? -13.270 -2.857 20.042 1.00 98.62 123 ARG A C 1
ATOM 908 O O . ARG A 1 123 ? -13.911 -3.864 20.342 1.00 98.62 123 ARG A O 1
ATOM 915 N N . GLY A 1 124 ? -12.033 -2.632 20.484 1.00 98.25 124 GLY A N 1
ATOM 916 C CA . GLY A 1 124 ? -11.316 -3.538 21.380 1.00 98.25 124 GLY A CA 1
ATOM 917 C C . GLY A 1 124 ? -12.032 -3.747 22.716 1.00 98.25 124 GLY A C 1
ATOM 918 O O . GLY A 1 124 ? -12.142 -4.880 23.184 1.00 98.25 124 GLY A O 1
ATOM 919 N N . ALA A 1 125 ? -12.597 -2.688 23.307 1.00 98.44 125 ALA A N 1
ATOM 920 C CA . ALA A 1 125 ? -13.359 -2.785 24.553 1.00 98.44 125 ALA A CA 1
ATOM 921 C C . ALA A 1 125 ? -14.608 -3.677 24.409 1.00 98.44 125 ALA A C 1
ATOM 923 O O . ALA A 1 125 ? -14.854 -4.528 25.265 1.00 98.44 125 ALA A O 1
ATOM 924 N N . LEU A 1 126 ? -15.355 -3.540 23.306 1.00 98.19 126 LEU A N 1
ATOM 925 C CA . LEU A 1 126 ? -16.497 -4.408 22.988 1.00 98.19 126 LEU A CA 1
ATOM 926 C C . LEU A 1 126 ? -16.094 -5.868 22.771 1.00 98.19 126 LEU A C 1
ATOM 928 O O . LEU A 1 126 ? -16.791 -6.774 23.227 1.00 98.19 126 LEU A O 1
ATOM 932 N N . LEU A 1 127 ? -14.990 -6.110 22.063 1.00 98.44 127 LEU A N 1
ATOM 933 C CA . LEU A 1 127 ? -14.488 -7.463 21.815 1.00 98.44 127 LEU A CA 1
ATOM 934 C C . LEU A 1 127 ? -14.073 -8.145 23.121 1.00 98.44 127 LEU A C 1
ATOM 936 O O . LEU A 1 127 ? -14.482 -9.277 23.376 1.00 98.44 127 LEU A O 1
ATOM 940 N N . ALA A 1 128 ? -13.366 -7.426 23.998 1.00 98.06 128 ALA A N 1
ATOM 941 C CA . ALA A 1 128 ? -12.973 -7.940 25.305 1.00 98.06 128 ALA A CA 1
ATOM 942 C C . ALA A 1 128 ? -14.190 -8.264 26.184 1.00 98.06 128 ALA A C 1
ATOM 944 O O . ALA A 1 128 ? -14.230 -9.321 26.808 1.00 98.06 128 ALA A O 1
ATOM 945 N N . GLN A 1 129 ? -15.218 -7.408 26.177 1.00 97.31 129 GLN A N 1
ATOM 946 C CA . GLN A 1 129 ? -16.474 -7.659 26.892 1.00 97.31 129 GLN A CA 1
ATOM 947 C C . GLN A 1 129 ? -17.185 -8.936 26.404 1.00 97.31 129 GLN A C 1
ATOM 949 O O . GLN A 1 129 ? -17.845 -9.620 27.183 1.00 97.31 129 GLN A O 1
ATOM 954 N N . ARG A 1 130 ? -17.039 -9.282 25.119 1.00 97.69 130 ARG A N 1
ATOM 955 C CA . ARG A 1 130 ? -17.568 -10.522 24.521 1.00 97.69 130 ARG A CA 1
ATOM 956 C C . ARG A 1 130 ? -16.665 -11.742 24.751 1.00 97.69 130 ARG A C 1
ATOM 958 O O . ARG A 1 130 ? -17.012 -12.834 24.312 1.00 97.69 130 ARG A O 1
ATOM 965 N N . GLY A 1 131 ? -15.527 -11.571 25.425 1.00 97.75 131 GLY A N 1
ATOM 966 C CA . GLY A 1 131 ? -14.538 -12.621 25.674 1.00 97.75 131 GLY A CA 1
ATOM 967 C C . GLY A 1 131 ? -13.551 -12.858 24.526 1.00 97.75 131 GLY A C 1
ATOM 968 O O . GLY A 1 131 ? -12.687 -13.726 24.651 1.00 97.75 131 GLY A O 1
ATOM 969 N N . ASP A 1 132 ? -13.621 -12.084 23.438 1.00 98.25 132 ASP A N 1
ATOM 970 C CA . ASP A 1 132 ? -12.693 -12.184 22.306 1.00 98.25 132 ASP A CA 1
ATOM 971 C C . ASP A 1 132 ? -11.401 -11.409 22.600 1.00 98.25 132 ASP A C 1
ATOM 973 O O . ASP A 1 132 ? -11.165 -10.286 22.146 1.00 98.25 132 ASP A O 1
ATOM 977 N N . THR A 1 133 ? -10.581 -12.010 23.460 1.00 96.81 133 THR A N 1
ATOM 978 C CA . THR A 1 133 ? -9.369 -11.388 24.007 1.00 96.81 133 THR A CA 1
ATOM 979 C C . THR A 1 133 ? -8.306 -11.147 22.937 1.00 96.81 133 THR A C 1
ATOM 981 O O . THR A 1 133 ? -7.600 -10.138 22.994 1.00 96.81 133 THR A O 1
ATOM 984 N N . ASP A 1 134 ? -8.187 -12.048 21.961 1.00 96.06 134 ASP A N 1
ATOM 985 C CA . ASP A 1 134 ? -7.167 -11.951 20.916 1.00 96.06 134 ASP A CA 1
ATOM 986 C C . ASP A 1 134 ? -7.513 -10.852 19.910 1.00 96.06 134 ASP A C 1
ATOM 988 O O . ASP A 1 134 ? -6.657 -10.019 19.596 1.00 96.06 134 ASP A O 1
ATOM 992 N N . ALA A 1 135 ? -8.775 -10.773 19.471 1.00 96.38 135 ALA A N 1
ATOM 993 C CA . ALA A 1 135 ? -9.212 -9.675 18.617 1.00 96.38 135 ALA A CA 1
ATOM 994 C C . ALA A 1 135 ? -9.114 -8.332 19.356 1.00 96.38 135 ALA A C 1
ATOM 996 O O . ALA A 1 135 ? -8.561 -7.377 18.813 1.00 96.38 135 ALA A O 1
ATOM 997 N N . ALA A 1 136 ? -9.549 -8.268 20.621 1.00 97.56 136 ALA A N 1
ATOM 998 C CA . ALA A 1 136 ? -9.425 -7.061 21.437 1.00 97.56 136 ALA A CA 1
ATOM 999 C C . ALA A 1 136 ? -7.974 -6.581 21.563 1.00 97.56 136 ALA A C 1
ATOM 1001 O O . ALA A 1 136 ? -7.698 -5.391 21.412 1.00 97.56 136 ALA A O 1
ATOM 1002 N N . ARG A 1 137 ? -7.033 -7.505 21.794 1.00 96.38 137 ARG A N 1
ATOM 1003 C CA . ARG A 1 137 ? -5.600 -7.196 21.871 1.00 96.38 137 ARG A CA 1
ATOM 1004 C C . ARG A 1 137 ? -5.091 -6.566 20.577 1.00 96.38 137 ARG A C 1
ATOM 1006 O O . ARG A 1 137 ? -4.329 -5.605 20.649 1.00 96.38 137 ARG A O 1
ATOM 1013 N N . ASN A 1 138 ? -5.507 -7.081 19.420 1.00 94.75 138 ASN A N 1
ATOM 1014 C CA . ASN A 1 138 ? -5.119 -6.518 18.128 1.00 94.75 138 ASN A CA 1
ATOM 1015 C C . ASN A 1 138 ? -5.687 -5.104 17.931 1.00 94.75 138 ASN A C 1
ATOM 1017 O O . ASN A 1 138 ? -4.933 -4.210 17.560 1.00 94.75 138 ASN A O 1
ATOM 1021 N N . GLU A 1 139 ? -6.958 -4.862 18.266 1.00 97.69 139 GLU A N 1
ATOM 1022 C CA . GLU A 1 139 ? -7.538 -3.512 18.179 1.00 97.69 139 GLU A CA 1
ATOM 1023 C C . GLU A 1 139 ? -6.839 -2.525 19.129 1.00 97.69 139 GLU A C 1
ATOM 1025 O O . GLU A 1 139 ? -6.497 -1.414 18.732 1.00 97.69 139 GLU A O 1
ATOM 1030 N N . PHE A 1 140 ? -6.562 -2.922 20.376 1.00 97.25 140 PHE A N 1
ATOM 1031 C CA . PHE A 1 140 ? -5.840 -2.070 21.326 1.00 97.25 140 PHE A CA 1
ATOM 1032 C C . PHE A 1 140 ? -4.413 -1.770 20.885 1.00 97.25 140 PHE A C 1
ATOM 1034 O O . PHE A 1 140 ? -3.913 -0.671 21.130 1.00 97.25 140 PHE A O 1
ATOM 1041 N N . ARG A 1 141 ? -3.760 -2.735 20.234 1.00 95.12 141 ARG A N 1
ATOM 1042 C CA . ARG A 1 141 ? -2.443 -2.538 19.638 1.00 95.12 141 ARG A CA 1
ATOM 1043 C C . ARG A 1 141 ? -2.514 -1.461 18.547 1.00 95.12 141 ARG A C 1
ATOM 1045 O O . ARG A 1 141 ? -1.804 -0.466 18.650 1.00 95.12 141 ARG A O 1
ATOM 1052 N N . THR A 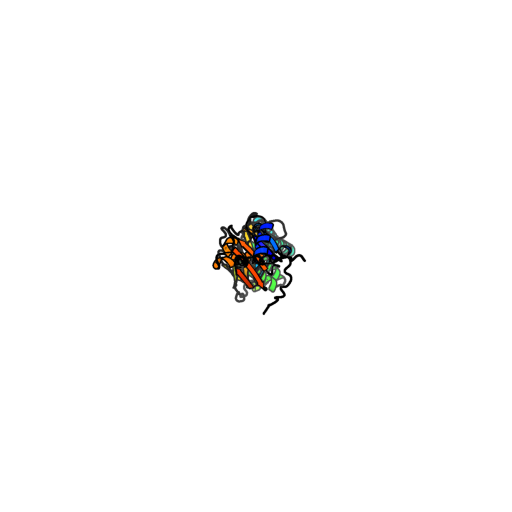1 142 ? -3.437 -1.584 17.591 1.00 95.50 142 THR A N 1
ATOM 1053 C CA . THR A 1 142 ? -3.649 -0.562 16.551 1.00 95.50 142 THR A CA 1
ATOM 1054 C C . THR A 1 142 ? -4.005 0.806 17.146 1.00 95.50 142 THR A C 1
ATOM 1056 O O . THR A 1 142 ? -3.471 1.823 16.709 1.00 95.50 142 THR A O 1
ATOM 1059 N N . ALA A 1 143 ? -4.832 0.857 18.197 1.00 97.19 143 ALA A N 1
ATOM 1060 C CA . ALA A 1 143 ? -5.159 2.112 18.877 1.00 97.19 143 ALA A CA 1
ATOM 1061 C C . ALA A 1 143 ? -3.913 2.832 19.426 1.00 97.19 143 ALA A C 1
ATOM 1063 O O . ALA A 1 143 ? -3.820 4.055 19.322 1.00 97.19 143 ALA A O 1
ATOM 1064 N N . ARG A 1 144 ? -2.952 2.091 19.988 1.00 95.44 144 ARG A N 1
ATOM 1065 C CA . ARG A 1 144 ? -1.702 2.648 20.533 1.00 95.44 144 ARG A CA 1
ATOM 1066 C C . ARG A 1 144 ? -0.728 3.115 19.470 1.00 95.44 144 ARG A C 1
ATOM 1068 O O . ARG A 1 144 ? -0.005 4.071 19.714 1.00 95.44 144 ARG A O 1
ATOM 1075 N N . PHE A 1 145 ? -0.703 2.461 18.315 1.00 93.12 145 PHE A N 1
ATOM 1076 C CA . PHE A 1 145 ? 0.137 2.908 17.204 1.00 93.12 145 PHE A CA 1
ATOM 1077 C C . PHE A 1 145 ? -0.358 4.230 16.631 1.00 93.12 145 PHE A C 1
ATOM 1079 O O . PHE A 1 145 ? 0.436 5.139 16.416 1.00 93.12 145 PHE A O 1
ATOM 1086 N N . LEU A 1 146 ? -1.677 4.371 16.495 1.00 96.06 146 LEU A N 1
ATOM 1087 C CA . LEU A 1 146 ? -2.301 5.616 16.050 1.00 96.06 146 LEU A CA 1
ATOM 1088 C C . LEU A 1 146 ? -2.154 6.747 17.081 1.00 96.06 146 LEU A C 1
ATOM 1090 O O . LEU A 1 146 ? -1.935 7.897 16.717 1.00 96.06 146 LEU A O 1
ATOM 1094 N N . ASP A 1 147 ? -2.287 6.452 18.374 1.00 97.25 147 ASP A N 1
ATOM 1095 C CA . ASP A 1 147 ? -2.089 7.437 19.440 1.00 97.25 147 ASP A CA 1
ATOM 1096 C C . ASP A 1 147 ? -1.345 6.798 20.621 1.00 97.25 147 ASP A C 1
ATOM 1098 O O . ASP A 1 147 ? -1.974 6.169 21.475 1.00 97.25 147 ASP A O 1
ATOM 1102 N N . PRO A 1 148 ? -0.015 6.982 20.726 1.00 94.62 148 PRO A N 1
ATOM 1103 C CA . PRO A 1 148 ? 0.766 6.448 21.842 1.00 94.62 148 PRO A CA 1
ATOM 1104 C C . PRO A 1 148 ? 0.335 6.978 23.217 1.00 94.62 148 PRO A C 1
ATOM 1106 O O . PRO A 1 148 ? 0.662 6.374 24.238 1.00 94.62 148 PRO A O 1
ATOM 1109 N N . ALA A 1 149 ? -0.393 8.101 23.262 1.00 96.88 149 ALA A N 1
ATOM 1110 C CA . ALA A 1 149 ? -0.939 8.672 24.489 1.00 96.88 149 ALA A CA 1
ATOM 1111 C C . ALA A 1 149 ? -2.348 8.150 24.823 1.00 96.88 149 ALA A C 1
ATOM 1113 O O . ALA A 1 149 ? -2.936 8.592 25.816 1.00 96.88 149 ALA A O 1
ATOM 1114 N N . VAL A 1 150 ? -2.902 7.225 24.027 1.00 97.75 150 VAL A N 1
ATOM 1115 C CA . VAL A 1 150 ? -4.212 6.632 24.297 1.00 97.75 150 VAL A CA 1
ATOM 1116 C C . VAL A 1 150 ? -4.214 5.957 25.668 1.00 97.75 150 VAL A C 1
ATOM 1118 O O . VAL A 1 150 ? -3.345 5.152 26.006 1.00 97.75 150 VAL A O 1
ATOM 1121 N N . ALA A 1 151 ? -5.222 6.284 26.469 1.00 97.69 151 ALA A N 1
ATOM 1122 C CA . ALA A 1 151 ? -5.388 5.766 27.817 1.00 97.69 151 ALA A CA 1
ATOM 1123 C C . ALA A 1 151 ? -6.750 5.090 27.976 1.00 97.69 151 ALA A C 1
ATOM 1125 O O . ALA A 1 151 ? -7.726 5.429 27.298 1.00 97.69 151 ALA A O 1
ATOM 1126 N N . TRP A 1 152 ? -6.812 4.144 28.912 1.00 98.06 152 TRP A N 1
ATOM 1127 C CA . TRP A 1 152 ? -8.076 3.555 29.325 1.00 98.06 152 TRP A CA 1
ATOM 1128 C C . TRP A 1 152 ? -8.965 4.617 29.983 1.00 98.06 152 TRP A C 1
ATOM 1130 O O . TRP A 1 152 ? -8.470 5.496 30.689 1.00 98.06 152 TRP A O 1
ATOM 1140 N N . ARG A 1 153 ? -10.280 4.529 29.771 1.00 97.06 153 ARG A N 1
ATOM 1141 C CA . ARG A 1 153 ? -11.263 5.420 30.397 1.00 97.06 153 ARG A CA 1
ATOM 1142 C C . ARG A 1 153 ? -12.195 4.632 31.308 1.00 97.06 153 ARG A C 1
ATOM 1144 O O . ARG A 1 153 ? -12.563 3.504 30.993 1.00 97.06 153 ARG A O 1
ATOM 1151 N N . ASP A 1 154 ? -12.609 5.254 32.405 1.00 96.69 154 ASP A N 1
ATOM 1152 C CA . ASP A 1 154 ? -13.451 4.616 33.427 1.00 96.69 154 ASP A CA 1
ATOM 1153 C C . ASP A 1 154 ? -14.877 4.292 32.942 1.00 96.69 154 ASP A C 1
ATOM 1155 O O . 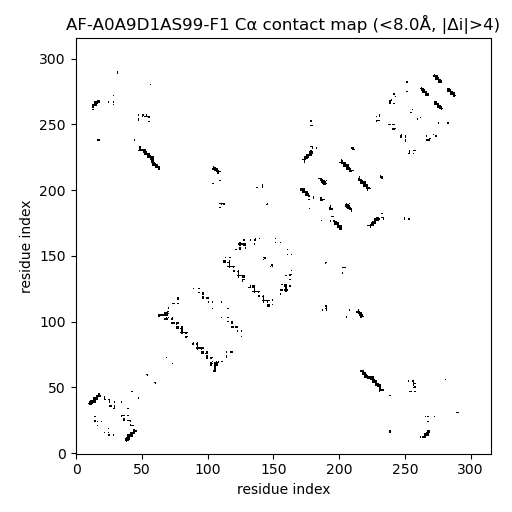ASP A 1 154 ? -15.586 3.527 33.587 1.00 96.69 154 ASP A O 1
ATOM 1159 N N . ASP A 1 155 ? -15.300 4.842 31.799 1.00 95.75 155 ASP A N 1
ATOM 1160 C CA . ASP A 1 155 ? -16.589 4.554 31.161 1.00 95.75 155 ASP A CA 1
ATOM 1161 C C . ASP A 1 155 ? -16.573 3.316 30.242 1.00 95.75 155 ASP A C 1
ATOM 1163 O O . ASP A 1 155 ? -17.585 3.000 29.611 1.00 95.75 155 ASP A O 1
ATOM 1167 N N . LEU A 1 156 ? -15.438 2.615 30.153 1.00 97.19 156 LEU A N 1
ATOM 1168 C CA . LEU A 1 156 ? -15.268 1.373 29.395 1.00 97.19 156 LEU A CA 1
ATOM 1169 C C . LEU A 1 156 ? -15.297 0.136 30.324 1.00 97.19 156 LEU A C 1
ATOM 1171 O O . LEU A 1 156 ? -14.979 0.257 31.509 1.00 97.19 156 LEU A O 1
ATOM 1175 N N . PRO A 1 157 ? -15.628 -1.076 29.828 1.00 95.44 157 PRO A N 1
ATOM 1176 C CA . PRO A 1 157 ? -15.826 -2.260 30.667 1.00 95.44 157 PRO A CA 1
ATOM 1177 C C . PRO A 1 157 ? -14.519 -2.762 31.278 1.00 95.44 157 PRO A C 1
ATOM 1179 O O . PRO A 1 157 ? -13.497 -2.846 30.597 1.00 95.44 157 PRO A O 1
ATOM 1182 N N . GLY A 1 158 ? -14.552 -3.162 32.549 1.00 96.44 158 GLY A N 1
ATOM 1183 C CA . GLY A 1 158 ? -13.355 -3.588 33.280 1.00 96.44 158 GLY A CA 1
ATOM 1184 C C . GLY A 1 158 ? -12.599 -4.752 32.626 1.00 96.44 158 GLY A C 1
ATOM 1185 O O . GLY A 1 158 ? -11.375 -4.808 32.718 1.00 96.44 158 GLY A O 1
ATOM 1186 N N . GLU A 1 159 ? -13.292 -5.637 31.909 1.00 97.06 159 GLU A N 1
ATOM 1187 C CA . GLU A 1 159 ? -12.701 -6.750 31.159 1.00 97.06 159 GLU A CA 1
ATOM 1188 C C . GLU A 1 159 ? -11.695 -6.256 30.111 1.00 97.06 159 GLU A C 1
ATOM 1190 O O . GLU A 1 159 ? -10.595 -6.797 29.989 1.00 97.06 159 GLU A O 1
ATOM 1195 N N . GLY A 1 160 ? -12.037 -5.184 29.390 1.00 97.56 160 GLY A N 1
ATOM 1196 C CA . GLY A 1 160 ? -11.155 -4.591 28.389 1.00 97.56 160 GLY A CA 1
ATOM 1197 C C . GLY A 1 160 ? -9.938 -3.911 29.003 1.00 97.56 160 GLY A C 1
ATOM 1198 O O . GLY A 1 160 ? -8.861 -3.971 28.413 1.00 97.56 160 GLY A O 1
ATOM 1199 N N . ARG A 1 161 ? -10.065 -3.357 30.217 1.00 98.06 161 ARG A N 1
ATOM 1200 C CA . ARG A 1 161 ? -8.945 -2.742 30.940 1.00 98.06 161 ARG A CA 1
ATOM 1201 C C . ARG A 1 161 ? -7.821 -3.740 31.174 1.00 98.06 161 ARG A C 1
ATOM 1203 O O . ARG A 1 161 ? -6.667 -3.415 30.925 1.00 98.06 161 ARG A O 1
ATOM 1210 N N . VAL A 1 162 ? -8.163 -4.954 31.611 1.00 97.69 162 VAL A N 1
ATOM 1211 C CA . VAL A 1 162 ? -7.181 -6.015 31.883 1.00 97.69 162 VAL A CA 1
ATOM 1212 C C . VAL A 1 162 ? -6.391 -6.360 30.621 1.00 97.69 162 VAL A C 1
ATOM 1214 O O . VAL A 1 162 ? -5.174 -6.507 30.680 1.00 97.69 162 VAL A O 1
ATOM 1217 N N . VAL A 1 163 ? -7.065 -6.458 29.472 1.00 97.50 163 VAL A N 1
ATOM 1218 C CA . VAL A 1 163 ? -6.424 -6.776 28.1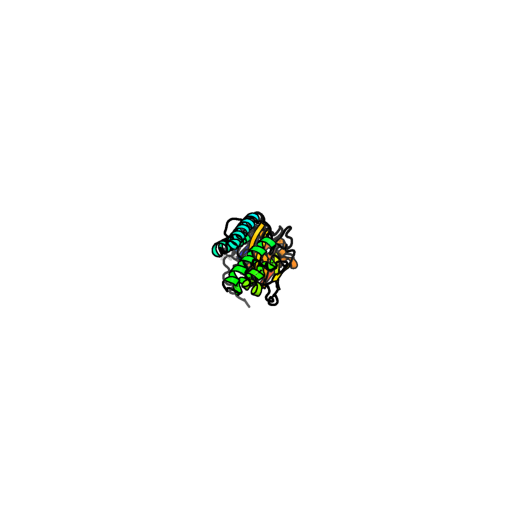87 1.00 97.50 163 VAL A CA 1
ATOM 1219 C C . VAL A 1 163 ? -5.619 -5.591 27.655 1.00 97.50 163 VAL A C 1
ATOM 1221 O O . VAL A 1 163 ? -4.518 -5.784 27.144 1.00 97.50 163 VAL A O 1
ATOM 1224 N N . PHE A 1 164 ? -6.141 -4.370 27.793 1.00 97.62 164 PHE A N 1
ATOM 1225 C CA . PHE A 1 164 ? -5.453 -3.149 27.402 1.00 97.62 164 PHE A CA 1
ATOM 1226 C C . PHE A 1 164 ? -4.170 -2.990 28.224 1.00 97.62 164 PHE A C 1
ATOM 1228 O O . PHE A 1 164 ? -3.088 -2.965 27.648 1.00 97.62 164 PHE A O 1
ATOM 1235 N N . GLU A 1 165 ? -4.249 -2.926 29.552 1.00 96.88 165 GLU A N 1
ATOM 1236 C CA . GLU A 1 165 ? -3.107 -2.688 30.451 1.00 96.88 165 GLU A CA 1
ATOM 1237 C C . GLU A 1 165 ? -2.131 -3.874 30.551 1.00 96.88 165 GLU A C 1
ATOM 1239 O O . GLU A 1 165 ? -1.045 -3.720 31.115 1.00 96.88 165 GLU A O 1
ATOM 1244 N N . ALA A 1 166 ? -2.478 -5.046 30.006 1.00 95.88 166 ALA A N 1
ATOM 1245 C CA . ALA A 1 166 ? -1.564 -6.179 29.961 1.00 95.88 166 ALA A CA 1
ATOM 1246 C C . ALA A 1 166 ? -0.248 -5.786 29.260 1.00 95.88 166 ALA A C 1
ATOM 1248 O O . ALA A 1 166 ? -0.289 -5.149 28.201 1.00 95.88 166 ALA A O 1
ATOM 1249 N N . PRO A 1 167 ? 0.919 -6.198 29.795 1.00 91.12 167 PRO A N 1
ATOM 1250 C CA . PRO A 1 167 ? 2.195 -5.977 29.133 1.00 91.12 167 PRO A CA 1
ATOM 1251 C C . PRO A 1 167 ? 2.146 -6.479 27.690 1.00 91.12 167 PRO A C 1
ATOM 1253 O O . PRO A 1 167 ? 1.775 -7.630 27.432 1.00 91.12 167 PRO A O 1
ATOM 1256 N N . ALA A 1 168 ? 2.501 -5.606 26.749 1.00 86.81 168 ALA A N 1
ATOM 1257 C CA . ALA A 1 168 ? 2.668 -6.018 25.369 1.00 86.81 168 ALA A CA 1
ATOM 1258 C C . ALA A 1 168 ? 3.869 -6.978 25.279 1.00 86.81 168 ALA A C 1
ATOM 1260 O O . ALA A 1 168 ? 4.868 -6.771 25.980 1.00 86.81 168 ALA A O 1
ATOM 1261 N N . PRO A 1 169 ? 3.797 -8.037 24.452 1.00 86.38 169 PRO A N 1
ATOM 1262 C CA . PRO A 1 169 ? 5.004 -8.767 24.087 1.00 86.38 169 PRO A CA 1
ATOM 1263 C C . PRO A 1 169 ? 6.007 -7.794 23.441 1.00 86.38 169 PRO A C 1
ATOM 1265 O O . PRO A 1 169 ? 5.579 -6.776 22.891 1.00 86.38 169 PRO A O 1
ATOM 1268 N N . PRO A 1 170 ? 7.320 -8.079 23.504 1.00 87.62 170 PRO A N 1
ATOM 1269 C CA . PRO A 1 170 ? 8.306 -7.268 22.801 1.00 87.62 170 PRO A CA 1
ATOM 1270 C C . PRO A 1 170 ? 7.914 -7.155 21.327 1.00 87.62 170 PRO A C 1
ATOM 1272 O O . PRO A 1 170 ? 7.645 -8.163 20.672 1.00 87.62 170 PRO A O 1
ATOM 1275 N N . GLU A 1 171 ? 7.835 -5.923 20.840 1.00 89.06 171 GLU A N 1
ATOM 1276 C CA . GLU A 1 171 ? 7.410 -5.644 19.476 1.00 89.06 171 GLU A CA 1
ATOM 1277 C C . GLU A 1 171 ? 8.550 -5.958 18.510 1.00 89.06 171 GLU A C 1
ATOM 1279 O O . GLU A 1 171 ? 9.667 -5.453 18.652 1.00 89.06 171 GLU A O 1
ATOM 1284 N N . ILE A 1 172 ? 8.264 -6.815 17.531 1.00 90.69 172 ILE A N 1
ATOM 1285 C CA . ILE A 1 172 ? 9.143 -7.012 16.385 1.00 90.69 172 ILE A CA 1
ATOM 1286 C C . ILE A 1 172 ? 8.874 -5.844 15.444 1.00 90.69 172 ILE A C 1
ATOM 1288 O O . ILE A 1 172 ? 7.745 -5.651 14.994 1.00 90.69 172 ILE A O 1
ATOM 1292 N N . LEU A 1 173 ? 9.904 -5.029 15.220 1.00 95.00 173 LEU A N 1
ATOM 1293 C CA . LEU A 1 173 ? 9.823 -3.857 14.357 1.00 95.00 173 LEU A CA 1
ATOM 1294 C C . LEU A 1 173 ? 10.266 -4.226 12.943 1.00 95.00 173 LEU A C 1
ATOM 1296 O O . LEU A 1 173 ? 11.435 -4.547 12.715 1.00 95.00 173 LEU A O 1
ATOM 1300 N N . ALA A 1 174 ? 9.338 -4.110 12.007 1.00 96.56 174 ALA A N 1
ATOM 1301 C CA . ALA A 1 174 ? 9.563 -4.195 10.579 1.00 96.56 174 ALA A CA 1
ATOM 1302 C C . ALA A 1 174 ? 9.972 -2.832 10.002 1.00 96.56 174 ALA A C 1
ATOM 1304 O O . ALA A 1 174 ? 9.539 -1.772 10.462 1.00 96.56 174 ALA A O 1
ATOM 1305 N N . SER A 1 175 ? 10.819 -2.859 8.979 1.00 97.25 175 SER A N 1
ATOM 1306 C CA . SER A 1 175 ? 11.154 -1.696 8.162 1.00 97.25 175 SER A CA 1
ATOM 1307 C C . SER A 1 175 ? 10.124 -1.514 7.048 1.00 97.25 175 SER A C 1
ATOM 1309 O O . SER A 1 175 ? 9.926 -2.415 6.235 1.00 97.25 175 SER A O 1
ATOM 1311 N N . VAL A 1 176 ? 9.488 -0.347 6.977 1.00 97.31 176 VAL A N 1
ATOM 1312 C CA . VAL A 1 176 ? 8.678 0.077 5.830 1.00 97.31 176 VAL A CA 1
ATOM 1313 C C . VAL A 1 176 ? 9.444 1.175 5.112 1.00 97.31 176 VAL A C 1
ATOM 1315 O O . VAL A 1 176 ? 9.702 2.229 5.687 1.00 97.31 176 VAL A O 1
ATOM 1318 N N . ARG A 1 177 ? 9.797 0.945 3.850 1.00 96.94 177 ARG A N 1
ATOM 1319 C CA . ARG A 1 177 ? 10.424 1.951 2.978 1.00 96.94 177 ARG A CA 1
ATOM 1320 C C . ARG A 1 177 ? 9.485 2.326 1.846 1.00 96.94 177 ARG A C 1
ATOM 1322 O O . ARG A 1 177 ? 8.644 1.515 1.461 1.00 96.94 177 ARG A O 1
ATOM 1329 N N . VAL A 1 178 ? 9.653 3.516 1.278 1.00 95.62 178 VAL A N 1
ATOM 1330 C CA . VAL A 1 178 ? 8.896 3.952 0.097 1.00 95.62 178 VAL A CA 1
ATOM 1331 C C . VAL A 1 178 ? 9.801 4.133 -1.111 1.00 95.62 178 VAL A C 1
ATOM 1333 O O . VAL A 1 178 ? 10.942 4.572 -0.984 1.00 95.62 178 VAL A O 1
ATOM 1336 N N . LEU A 1 179 ? 9.278 3.819 -2.298 1.00 95.88 179 LEU A N 1
ATOM 1337 C CA . LEU A 1 179 ? 9.868 4.258 -3.555 1.00 95.88 179 LEU A CA 1
ATOM 1338 C C . LEU A 1 179 ? 8.870 5.004 -4.454 1.00 95.88 179 LEU A C 1
ATOM 1340 O O . LEU A 1 179 ? 7.731 4.554 -4.600 1.00 95.88 179 LEU A O 1
ATOM 1344 N N . PRO A 1 180 ? 9.316 6.089 -5.112 1.00 94.75 180 PRO A N 1
ATOM 1345 C CA . PRO A 1 180 ? 10.638 6.692 -4.931 1.00 94.75 180 PRO A CA 1
ATOM 1346 C C . PRO A 1 180 ? 10.709 7.432 -3.573 1.00 94.75 180 PRO A C 1
ATOM 1348 O O . PRO A 1 180 ? 9.667 7.721 -2.985 1.00 94.75 180 PRO A O 1
ATOM 1351 N N . SER A 1 181 ? 11.912 7.673 -3.041 1.00 89.38 181 SER A N 1
ATOM 1352 C CA . SER A 1 181 ? 12.096 8.334 -1.733 1.00 89.38 181 SER A CA 1
ATOM 1353 C C . SER A 1 181 ? 12.004 9.863 -1.800 1.00 89.38 181 SER A C 1
ATOM 1355 O O . SER A 1 181 ? 11.801 10.519 -0.791 1.00 89.38 181 SER A O 1
ATOM 1357 N N . ASP A 1 182 ? 12.076 10.456 -2.992 1.00 85.50 182 ASP A N 1
ATOM 1358 C CA . ASP A 1 182 ? 12.040 11.907 -3.222 1.00 85.50 182 ASP A CA 1
ATOM 1359 C C . ASP A 1 182 ? 10.613 12.498 -3.269 1.00 85.50 182 ASP A C 1
ATOM 1361 O O . ASP A 1 182 ? 10.365 13.511 -3.929 1.00 85.50 182 ASP A O 1
ATOM 1365 N N . ASN A 1 183 ? 9.654 11.887 -2.568 1.00 73.00 183 ASN A N 1
ATOM 1366 C CA . ASN A 1 183 ? 8.266 12.341 -2.563 1.00 73.00 183 ASN A CA 1
ATOM 1367 C C . ASN A 1 183 ? 8.126 13.683 -1.835 1.00 73.00 183 ASN A C 1
ATOM 1369 O O . ASN A 1 183 ? 8.407 13.805 -0.650 1.00 73.00 183 ASN A O 1
ATOM 1373 N N . ALA A 1 184 ? 7.605 14.693 -2.533 1.00 67.69 184 ALA A N 1
ATOM 1374 C CA . ALA A 1 184 ? 7.419 16.031 -1.965 1.00 67.69 184 ALA A CA 1
ATOM 1375 C C . ALA A 1 184 ? 6.355 16.107 -0.844 1.00 67.69 184 ALA A C 1
ATOM 1377 O O . ALA A 1 184 ? 6.269 17.129 -0.165 1.00 67.69 184 ALA A O 1
ATOM 1378 N N . SER A 1 185 ? 5.518 15.073 -0.684 1.00 84.19 185 SER A N 1
ATOM 1379 C CA . SER A 1 185 ? 4.542 14.951 0.409 1.00 84.19 185 SER A CA 1
ATOM 1380 C C . SER A 1 185 ? 4.049 13.507 0.560 1.00 84.19 185 SER A C 1
ATOM 1382 O O . SER A 1 185 ? 3.462 12.953 -0.386 1.00 84.19 185 SER A O 1
ATOM 1384 N N . GLY A 1 186 ? 4.208 12.938 1.755 1.00 85.06 186 GLY A N 1
ATOM 1385 C CA . GLY A 1 186 ? 3.866 11.547 2.056 1.00 85.06 186 GLY A CA 1
ATOM 1386 C C . GLY A 1 186 ? 4.835 10.516 1.452 1.00 85.06 186 GLY A C 1
ATOM 1387 O O . GLY A 1 186 ? 5.771 10.882 0.743 1.00 85.06 186 GLY A O 1
ATOM 1388 N N . PRO A 1 187 ? 4.589 9.207 1.659 1.00 95.00 187 PRO A N 1
ATOM 1389 C CA . PRO A 1 187 ? 3.388 8.606 2.240 1.00 95.00 187 PRO A CA 1
ATOM 1390 C C . PRO A 1 187 ? 3.303 8.775 3.761 1.00 95.00 187 PRO A C 1
ATOM 1392 O O . PRO A 1 187 ? 4.265 9.151 4.417 1.00 95.00 187 PRO A O 1
ATOM 1395 N N . TRP A 1 188 ? 2.138 8.477 4.324 1.00 97.25 188 TRP A N 1
ATOM 1396 C CA . TRP A 1 188 ? 1.906 8.427 5.763 1.00 97.25 188 TRP A C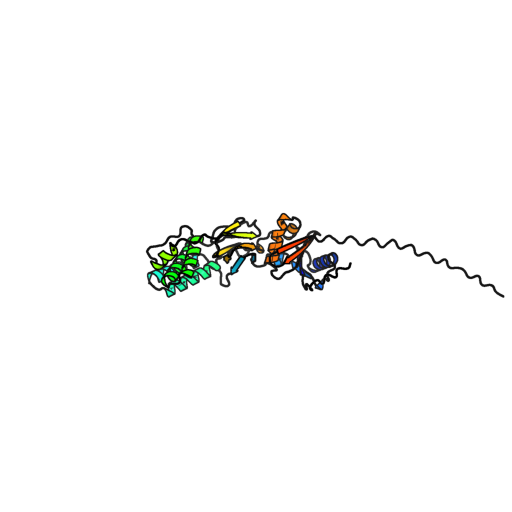A 1
ATOM 1397 C C . TRP A 1 188 ? 1.552 7.006 6.174 1.00 97.25 188 TRP A C 1
ATOM 1399 O O . TRP A 1 188 ? 0.787 6.334 5.481 1.00 97.25 188 TRP A O 1
ATOM 1409 N N . ILE A 1 189 ? 2.056 6.567 7.319 1.00 97.00 189 ILE A N 1
ATOM 1410 C CA . ILE A 1 189 ? 1.617 5.343 7.985 1.00 97.00 189 ILE A CA 1
ATOM 1411 C C . ILE A 1 189 ? 1.041 5.759 9.333 1.00 97.00 189 ILE A C 1
ATOM 1413 O O . ILE A 1 189 ? 1.714 6.420 10.119 1.00 97.00 189 ILE A O 1
ATOM 1417 N N . ASP A 1 190 ? -0.230 5.442 9.575 1.00 96.94 190 ASP A N 1
ATOM 1418 C CA . ASP A 1 190 ? -0.946 5.804 10.807 1.00 96.94 190 ASP A CA 1
ATOM 1419 C C . ASP A 1 190 ? -0.951 7.321 11.098 1.00 96.94 190 ASP A C 1
ATOM 1421 O O . ASP A 1 190 ? -1.015 7.767 12.242 1.00 96.94 190 ASP A O 1
ATOM 1425 N N . GLY A 1 191 ? -0.899 8.131 10.035 1.00 96.19 191 GLY A N 1
ATOM 1426 C CA . GLY A 1 191 ? -0.846 9.595 10.105 1.00 96.19 191 GLY A CA 1
ATOM 1427 C C . GLY A 1 191 ? 0.547 10.172 10.373 1.00 96.19 191 GLY A C 1
ATOM 1428 O O . GLY A 1 191 ? 0.693 11.392 10.424 1.00 96.19 191 GLY A O 1
ATOM 1429 N N . VAL A 1 192 ? 1.572 9.326 10.506 1.00 95.56 192 VAL A N 1
ATOM 1430 C CA . VAL A 1 192 ? 2.979 9.734 10.587 1.00 95.56 192 VAL A CA 1
ATOM 1431 C C . VAL A 1 192 ? 3.568 9.761 9.184 1.00 95.56 192 VAL A C 1
ATOM 1433 O O . VAL A 1 192 ? 3.493 8.767 8.467 1.00 95.56 192 VAL A O 1
ATOM 1436 N N . GLU A 1 193 ? 4.135 10.897 8.782 1.00 94.81 193 GLU A N 1
ATOM 1437 C CA . GLU A 1 193 ? 4.811 11.033 7.488 1.00 94.81 193 GLU A CA 1
ATOM 1438 C C . GLU A 1 193 ? 6.091 10.193 7.457 1.00 94.81 193 GLU A C 1
ATOM 1440 O O . GLU A 1 193 ? 6.866 10.180 8.416 1.00 94.81 193 GLU A O 1
ATOM 1445 N N . LEU A 1 194 ? 6.278 9.468 6.360 1.00 93.25 194 LEU A N 1
ATOM 1446 C CA . LEU A 1 194 ? 7.424 8.615 6.103 1.00 93.25 194 LEU A CA 1
ATOM 1447 C C . LEU A 1 194 ? 8.405 9.379 5.214 1.00 93.25 194 LEU A C 1
ATOM 1449 O O . LEU A 1 194 ? 8.034 9.802 4.124 1.00 93.25 194 LEU A O 1
ATOM 1453 N N . ASP A 1 195 ? 9.632 9.547 5.706 1.00 87.94 195 ASP A N 1
ATOM 1454 C CA . ASP A 1 195 ? 10.729 10.195 4.978 1.00 87.94 195 ASP A CA 1
ATOM 1455 C C . ASP A 1 195 ? 11.383 9.158 4.042 1.00 87.94 195 ASP A C 1
ATOM 1457 O O . ASP A 1 195 ? 10.912 8.936 2.929 1.00 87.94 195 ASP A O 1
ATOM 1461 N N . ASP A 1 196 ? 12.354 8.388 4.543 1.00 87.81 196 ASP A N 1
ATOM 1462 C CA . ASP A 1 196 ? 12.958 7.265 3.807 1.00 87.81 196 ASP A CA 1
ATOM 1463 C C . ASP A 1 196 ? 12.459 5.893 4.299 1.00 87.81 196 ASP A C 1
ATOM 1465 O O . ASP A 1 196 ? 12.115 4.993 3.524 1.00 87.81 196 ASP A O 1
ATOM 1469 N N . GLU A 1 197 ? 12.441 5.725 5.621 1.00 95.00 197 GLU A N 1
ATOM 1470 C CA . GLU A 1 197 ? 12.156 4.474 6.313 1.00 95.00 197 GLU A CA 1
ATOM 1471 C C . GLU A 1 197 ? 11.380 4.761 7.598 1.00 95.00 197 GLU A C 1
ATOM 1473 O O . GLU A 1 197 ? 11.759 5.623 8.393 1.00 95.00 197 GLU A O 1
ATOM 1478 N N . LEU A 1 198 ? 10.327 3.986 7.843 1.00 95.50 198 LEU A N 1
ATOM 1479 C CA . LEU A 1 198 ? 9.617 3.964 9.111 1.00 9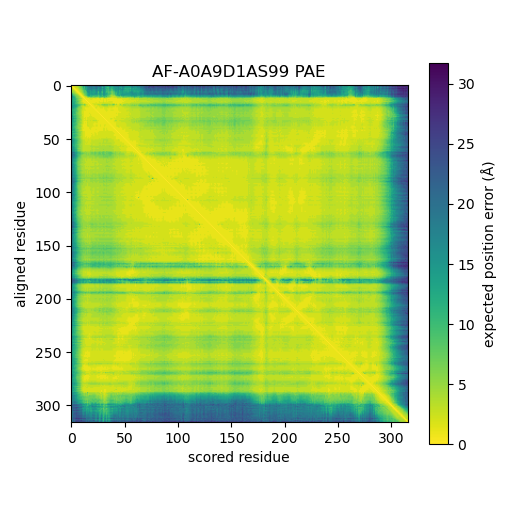5.50 198 LEU A CA 1
ATOM 1480 C C . LEU A 1 198 ? 9.708 2.570 9.722 1.00 95.50 198 LEU A C 1
ATOM 1482 O O . LEU A 1 198 ? 9.413 1.566 9.075 1.00 95.50 198 LEU A O 1
ATOM 1486 N N . ARG A 1 199 ? 10.089 2.513 10.997 1.00 96.38 199 ARG A N 1
ATOM 1487 C CA . ARG A 1 199 ? 10.018 1.285 11.787 1.00 96.38 199 ARG A CA 1
ATOM 1488 C C . ARG A 1 199 ? 8.629 1.179 12.382 1.00 96.38 199 ARG A C 1
ATOM 1490 O O . ARG A 1 199 ? 8.277 1.982 13.244 1.00 96.38 199 ARG A O 1
ATOM 1497 N N . VAL A 1 200 ? 7.873 0.188 11.931 1.00 95.25 200 VAL A N 1
ATOM 1498 C CA . VAL A 1 200 ? 6.557 -0.113 12.486 1.00 95.25 200 VAL A CA 1
ATOM 1499 C C . VAL A 1 200 ? 6.543 -1.528 13.046 1.00 95.25 200 VAL A C 1
ATOM 1501 O O . VAL A 1 200 ? 7.214 -2.413 12.519 1.00 95.25 200 VAL A O 1
ATOM 1504 N N . PRO A 1 201 ? 5.821 -1.760 14.137 1.00 94.88 201 PRO A N 1
ATOM 1505 C CA . PRO A 1 201 ? 5.564 -3.107 14.623 1.00 94.88 201 PRO A CA 1
ATOM 1506 C C . PRO A 1 201 ? 4.780 -3.931 13.597 1.00 94.88 201 PRO A C 1
ATOM 1508 O O . PRO A 1 201 ? 4.091 -3.384 12.746 1.00 94.88 201 PRO A O 1
ATOM 1511 N N . GLU A 1 202 ? 4.853 -5.255 13.688 1.00 94.75 202 GLU A N 1
ATOM 1512 C CA . GLU A 1 202 ? 3.986 -6.128 12.889 1.00 94.75 202 GLU A CA 1
ATOM 1513 C C . GLU A 1 202 ? 2.497 -5.901 13.219 1.00 94.75 202 GLU A C 1
ATOM 1515 O O . GLU A 1 202 ? 2.098 -5.781 14.387 1.00 94.75 202 GLU A O 1
ATOM 1520 N N . GLY A 1 203 ? 1.646 -5.899 12.191 1.00 94.25 203 GLY A N 1
ATOM 1521 C CA . GLY A 1 203 ? 0.205 -5.745 12.352 1.00 94.25 203 GLY A CA 1
ATOM 1522 C C . GLY A 1 203 ? -0.480 -4.932 11.259 1.00 94.25 203 GLY A C 1
ATOM 1523 O O . GLY A 1 203 ? -0.008 -4.821 10.131 1.00 94.25 203 GLY A O 1
ATOM 1524 N N . LEU A 1 204 ? -1.664 -4.419 11.597 1.00 96.06 204 LEU A N 1
ATOM 1525 C CA . LEU A 1 204 ? -2.506 -3.633 10.700 1.00 96.06 204 LEU A CA 1
ATOM 1526 C C . LEU A 1 204 ? -2.225 -2.137 10.874 1.00 96.06 204 LEU A C 1
ATOM 1528 O O . LEU A 1 204 ? -2.431 -1.599 11.962 1.00 96.06 204 LEU A O 1
ATOM 1532 N N . HIS A 1 205 ? -1.870 -1.487 9.771 1.00 97.62 205 HIS A N 1
ATOM 1533 C CA . HIS A 1 205 ? -1.568 -0.064 9.664 1.00 97.62 205 HIS A CA 1
ATOM 1534 C C . HIS A 1 205 ? -2.410 0.592 8.571 1.00 97.62 205 HIS A C 1
ATOM 1536 O O . HIS A 1 205 ? -2.805 -0.049 7.590 1.00 97.62 205 HIS A O 1
ATOM 1542 N N . LEU A 1 206 ? -2.673 1.887 8.712 1.00 97.88 206 LEU A N 1
ATOM 1543 C CA . LEU A 1 206 ? -3.293 2.691 7.669 1.00 97.88 206 LEU A CA 1
ATOM 1544 C C . LEU A 1 206 ? -2.204 3.381 6.846 1.00 97.88 206 LEU A C 1
ATOM 1546 O O . LEU A 1 206 ? -1.599 4.347 7.301 1.00 97.88 206 LEU A O 1
ATOM 1550 N N . ALA A 1 207 ? -1.980 2.903 5.624 1.00 97.75 207 ALA A N 1
ATOM 1551 C CA . ALA A 1 207 ? -1.084 3.547 4.676 1.00 97.75 207 ALA A CA 1
ATOM 1552 C C . ALA A 1 207 ? -1.851 4.579 3.847 1.00 97.75 207 ALA A C 1
ATOM 1554 O O . ALA A 1 207 ? -2.921 4.287 3.307 1.00 97.75 207 ALA A O 1
ATOM 1555 N N . GLN A 1 208 ? -1.299 5.778 3.719 1.00 97.69 208 GLN A N 1
ATOM 1556 C CA . GLN A 1 208 ? -1.856 6.855 2.916 1.00 97.69 208 GLN A CA 1
ATOM 1557 C C . GLN A 1 208 ? -0.781 7.407 1.995 1.00 97.69 208 GLN A C 1
ATOM 1559 O O . GLN A 1 208 ? 0.368 7.552 2.395 1.00 97.69 208 GLN A O 1
ATOM 1564 N N . TYR A 1 209 ? -1.124 7.715 0.755 1.00 95.81 209 TYR A N 1
ATOM 1565 C CA . TYR A 1 209 ? -0.152 8.192 -0.223 1.00 95.81 209 TYR A CA 1
ATOM 1566 C C . TYR A 1 209 ? -0.772 9.222 -1.152 1.00 95.81 209 TYR A C 1
ATOM 1568 O O . TYR A 1 209 ? -1.972 9.205 -1.438 1.00 95.81 209 TYR A O 1
ATOM 1576 N N . SER A 1 210 ? 0.071 10.131 -1.625 1.00 93.94 210 SER A N 1
ATOM 1577 C CA . SER A 1 210 ? -0.301 11.133 -2.615 1.00 93.94 210 SER A CA 1
ATOM 1578 C C . SER A 1 210 ? -0.465 10.482 -3.989 1.00 93.94 210 SER A C 1
ATOM 1580 O O . SER A 1 210 ? 0.295 9.595 -4.366 1.00 93.94 210 SER A O 1
ATOM 1582 N N . SER A 1 211 ? -1.468 10.921 -4.743 1.00 91.56 211 SER A N 1
ATOM 1583 C CA . SER A 1 211 ? -1.703 10.527 -6.132 1.00 91.56 211 SER A CA 1
ATOM 1584 C C . SER A 1 211 ? -2.208 11.725 -6.935 1.00 91.56 211 SER A C 1
ATOM 1586 O O . SER A 1 211 ? -2.562 12.763 -6.370 1.00 91.56 211 SER A O 1
ATOM 1588 N N . VAL A 1 212 ? -2.341 11.572 -8.254 1.00 89.31 212 VAL A N 1
ATOM 1589 C CA . VAL A 1 212 ? -2.966 12.596 -9.113 1.00 89.31 212 VAL A CA 1
ATOM 1590 C C . VAL A 1 212 ? -4.413 12.925 -8.715 1.00 89.31 212 VAL A C 1
ATOM 1592 O O . VAL A 1 212 ? -4.896 14.010 -9.023 1.00 89.31 212 VAL A O 1
ATOM 1595 N N . ALA A 1 213 ? -5.103 12.013 -8.019 1.00 90.62 213 ALA A N 1
ATOM 1596 C CA . ALA A 1 213 ? -6.466 12.202 -7.519 1.00 90.62 213 ALA A CA 1
ATOM 1597 C C . ALA A 1 213 ? -6.515 12.773 -6.085 1.00 90.62 213 ALA A C 1
ATOM 1599 O O . ALA A 1 213 ? -7.588 12.839 -5.487 1.00 90.62 213 ALA A O 1
ATOM 1600 N N . GLY A 1 214 ? -5.369 13.171 -5.525 1.00 94.06 214 GLY A N 1
ATOM 1601 C CA . GLY A 1 214 ? -5.216 13.548 -4.121 1.00 94.06 214 GLY A CA 1
ATOM 1602 C C . GLY A 1 214 ? -4.723 12.384 -3.262 1.00 94.06 214 GLY A C 1
ATOM 1603 O O . GLY A 1 214 ? -4.179 11.403 -3.777 1.00 94.06 214 GLY A O 1
ATOM 1604 N N . ILE A 1 215 ? -4.901 12.494 -1.946 1.00 96.31 215 ILE A N 1
ATOM 1605 C CA . ILE A 1 215 ? -4.513 11.438 -1.005 1.00 96.31 215 ILE A CA 1
ATOM 1606 C C . ILE A 1 215 ? -5.419 10.222 -1.219 1.00 96.31 215 ILE A C 1
ATOM 1608 O O . ILE A 1 215 ? -6.624 10.352 -1.433 1.00 96.31 215 ILE A O 1
ATOM 1612 N N . GLN A 1 216 ? -4.828 9.036 -1.183 1.00 96.38 216 GLN A N 1
ATOM 1613 C CA . GLN A 1 216 ? -5.515 7.750 -1.181 1.00 96.38 216 GLN A CA 1
ATOM 1614 C C . GLN A 1 216 ? -5.098 6.978 0.064 1.00 96.38 216 GLN A C 1
ATOM 1616 O O . GLN A 1 216 ? -3.984 7.154 0.551 1.00 96.38 216 GLN A O 1
ATOM 1621 N N . SER A 1 217 ? -5.978 6.108 0.552 1.00 97.56 217 SER A N 1
ATOM 1622 C CA . SER A 1 217 ? -5.714 5.277 1.727 1.00 97.56 217 SER A CA 1
ATOM 1623 C C . SER A 1 217 ? -5.844 3.792 1.396 1.00 97.56 217 SER A C 1
ATOM 1625 O O . SER A 1 217 ? -6.599 3.388 0.506 1.00 97.56 217 SER A O 1
ATOM 1627 N N . ALA A 1 218 ? -5.088 2.970 2.112 1.00 97.62 218 ALA A N 1
ATOM 1628 C CA . ALA A 1 218 ? -5.131 1.522 2.040 1.00 97.62 218 ALA A CA 1
ATOM 1629 C C . ALA A 1 218 ? -4.789 0.919 3.405 1.00 97.62 218 ALA A C 1
ATOM 1631 O O . ALA A 1 218 ? -4.011 1.469 4.179 1.00 97.62 218 ALA A O 1
ATOM 1632 N N . TRP A 1 219 ? -5.359 -0.248 3.687 1.00 97.94 219 TRP A N 1
ATOM 1633 C CA . TRP A 1 219 ? -4.955 -1.040 4.842 1.00 97.94 219 TRP A CA 1
ATOM 1634 C C . TRP A 1 219 ? -3.690 -1.821 4.498 1.00 97.94 219 TRP A C 1
ATOM 1636 O O . TRP A 1 219 ? -3.689 -2.569 3.523 1.00 97.94 219 TRP A O 1
ATOM 1646 N N . LEU A 1 220 ? -2.641 -1.668 5.297 1.00 98.06 220 LEU A N 1
ATOM 1647 C CA . LEU A 1 220 ? -1.372 -2.369 5.163 1.00 98.06 220 LEU A CA 1
ATOM 1648 C C . LEU A 1 220 ? -1.222 -3.356 6.324 1.00 98.06 220 LEU A C 1
ATOM 1650 O O . LEU A 1 220 ? -1.231 -2.954 7.480 1.00 98.06 220 LEU A O 1
ATOM 1654 N N . SER A 1 221 ? -1.111 -4.647 6.025 1.00 97.62 221 SER A N 1
ATOM 1655 C CA . SER A 1 221 ? -0.791 -5.682 7.010 1.00 97.62 221 SER A CA 1
ATOM 1656 C C . SER A 1 221 ? 0.694 -6.003 6.909 1.00 97.62 221 SER A C 1
ATOM 1658 O O . SER A 1 221 ? 1.095 -6.631 5.934 1.00 97.62 221 SER A O 1
ATOM 1660 N N . VAL A 1 222 ? 1.491 -5.565 7.880 1.00 97.56 222 VAL A N 1
ATOM 1661 C CA . VAL A 1 222 ? 2.950 -5.738 7.925 1.00 97.56 222 VAL A CA 1
ATOM 1662 C C . VAL A 1 222 ? 3.292 -6.988 8.737 1.00 97.56 222 VAL A C 1
ATOM 1664 O O . VAL A 1 222 ? 2.894 -7.087 9.896 1.00 97.56 222 VAL A O 1
ATOM 1667 N N . GLY A 1 223 ? 3.996 -7.939 8.124 1.00 96.81 223 GLY A N 1
ATOM 1668 C CA . GLY A 1 223 ? 4.561 -9.134 8.768 1.00 96.81 223 GLY A CA 1
ATOM 1669 C C . GLY A 1 223 ? 6.087 -9.090 8.908 1.00 96.81 223 GLY A C 1
ATOM 1670 O O . GLY A 1 223 ? 6.646 -9.794 9.739 1.00 96.81 223 GLY A O 1
ATOM 1671 N N . GLY A 1 224 ? 6.757 -8.220 8.150 1.00 97.00 224 GLY A N 1
ATOM 1672 C CA . GLY A 1 224 ? 8.204 -8.040 8.179 1.00 97.00 224 GLY A CA 1
ATOM 1673 C C . GLY A 1 224 ? 8.643 -6.886 7.281 1.00 97.00 224 GLY A C 1
ATOM 1674 O O . GLY A 1 224 ? 7.837 -6.031 6.907 1.00 97.00 224 GLY A O 1
ATOM 1675 N N . ASP A 1 225 ? 9.929 -6.851 6.934 1.00 97.31 225 ASP A N 1
ATOM 1676 C CA . ASP A 1 225 ? 10.485 -5.780 6.105 1.00 97.31 225 ASP A CA 1
ATOM 1677 C C . ASP A 1 225 ? 9.771 -5.696 4.745 1.00 97.31 225 ASP A C 1
ATOM 1679 O O . ASP A 1 225 ? 9.579 -6.693 4.037 1.00 97.31 225 ASP A O 1
ATOM 1683 N N . THR A 1 226 ? 9.379 -4.480 4.372 1.00 97.62 226 THR A N 1
ATOM 1684 C CA . THR A 1 226 ? 8.579 -4.223 3.179 1.00 97.62 226 THR A CA 1
ATOM 1685 C C . THR A 1 226 ? 8.957 -2.916 2.485 1.00 97.62 226 THR A C 1
ATOM 1687 O O . THR A 1 226 ? 9.542 -1.992 3.055 1.00 97.62 226 THR A O 1
ATOM 1690 N N . LEU A 1 227 ? 8.626 -2.858 1.201 1.00 97.56 227 LEU A N 1
ATOM 1691 C CA . LEU A 1 227 ? 8.870 -1.747 0.303 1.00 97.56 227 LEU A CA 1
ATOM 1692 C C . LEU A 1 227 ? 7.554 -1.369 -0.377 1.00 97.56 227 LEU A C 1
ATOM 1694 O O . LEU A 1 227 ? 7.033 -2.127 -1.196 1.00 97.56 227 LEU A O 1
ATOM 1698 N N . LEU A 1 228 ? 7.020 -0.198 -0.039 1.00 97.31 228 LEU A N 1
ATOM 1699 C CA . LEU A 1 228 ? 5.858 0.394 -0.687 1.00 97.31 228 LEU A CA 1
ATOM 1700 C C . LEU A 1 228 ? 6.306 1.105 -1.964 1.00 97.31 228 LEU A C 1
ATOM 1702 O O . LEU A 1 228 ? 6.989 2.126 -1.916 1.00 97.31 228 LEU A O 1
ATOM 1706 N N . VAL A 1 229 ? 5.908 0.580 -3.115 1.00 97.31 229 VAL A N 1
ATOM 1707 C CA . VAL A 1 229 ? 6.218 1.181 -4.412 1.00 97.31 229 VAL A CA 1
ATOM 1708 C C . VAL A 1 229 ? 5.025 2.018 -4.860 1.00 97.31 229 VAL A C 1
ATOM 1710 O O . VAL A 1 229 ? 3.900 1.521 -4.935 1.00 97.31 229 VAL A O 1
ATOM 1713 N N . LEU A 1 230 ? 5.275 3.291 -5.175 1.00 96.38 230 LEU A N 1
ATOM 1714 C CA . LEU A 1 230 ? 4.293 4.269 -5.643 1.00 96.38 230 LEU A CA 1
ATOM 1715 C C . LEU A 1 230 ? 4.604 4.659 -7.100 1.00 96.38 230 LEU A C 1
ATOM 1717 O O . LEU A 1 230 ? 5.240 5.689 -7.334 1.00 96.38 230 LEU A O 1
ATOM 1721 N N . PRO A 1 231 ? 4.168 3.871 -8.106 1.00 96.69 231 PRO A N 1
ATOM 1722 C CA . PRO A 1 231 ? 4.540 4.102 -9.502 1.00 96.69 231 PRO A CA 1
ATOM 1723 C C . PRO A 1 231 ? 4.249 5.519 -10.004 1.00 96.69 231 PRO A C 1
ATOM 1725 O O . PRO A 1 231 ? 5.088 6.120 -10.670 1.00 96.69 231 PRO A O 1
ATOM 1728 N N . GLY A 1 232 ? 3.103 6.087 -9.618 1.00 95.00 232 GLY A N 1
ATOM 1729 C CA . GLY A 1 232 ? 2.691 7.433 -10.024 1.00 95.00 232 GLY A CA 1
ATOM 1730 C C . GLY A 1 232 ? 3.573 8.571 -9.503 1.00 95.00 232 GLY A C 1
ATOM 1731 O O . GLY A 1 232 ? 3.466 9.685 -10.013 1.00 95.00 232 GLY A O 1
ATOM 1732 N N . ASN A 1 233 ? 4.448 8.304 -8.531 1.00 94.81 233 ASN A N 1
ATOM 1733 C CA . ASN A 1 233 ? 5.332 9.310 -7.950 1.00 94.81 233 ASN A CA 1
ATOM 1734 C C . ASN A 1 233 ? 6.730 9.330 -8.581 1.00 94.81 233 ASN A C 1
ATOM 1736 O O . ASN A 1 233 ? 7.506 10.245 -8.326 1.00 94.81 233 ASN A O 1
ATOM 1740 N N . PHE A 1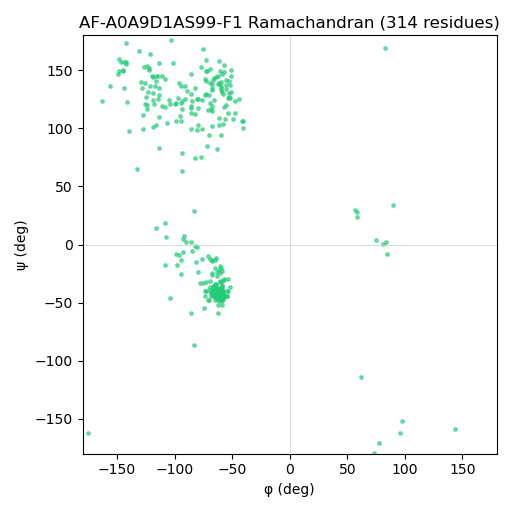 234 ? 7.075 8.359 -9.430 1.00 95.31 234 PHE A N 1
ATOM 1741 C CA . PHE A 1 234 ? 8.360 8.378 -10.124 1.00 95.31 234 PHE A CA 1
ATOM 1742 C C . PHE A 1 234 ? 8.419 9.535 -11.128 1.00 95.31 234 PHE A C 1
ATOM 1744 O O . PHE A 1 234 ? 7.668 9.592 -12.106 1.00 95.31 234 PHE A O 1
ATOM 1751 N N . HIS A 1 235 ? 9.368 10.446 -10.921 1.00 94.19 235 HIS A N 1
ATOM 1752 C CA . HIS A 1 235 ? 9.615 11.561 -11.826 1.00 94.19 235 HIS A CA 1
ATOM 1753 C C . HIS A 1 235 ? 10.649 11.203 -12.898 1.00 94.19 235 HIS A C 1
ATOM 1755 O O . HIS A 1 235 ? 11.693 10.601 -12.632 1.00 94.19 235 HIS A O 1
ATOM 1761 N N . ARG A 1 236 ? 10.358 11.599 -14.142 1.00 95.50 236 ARG A N 1
ATOM 1762 C CA . ARG A 1 236 ? 11.280 11.440 -15.272 1.00 95.50 236 ARG A CA 1
ATOM 1763 C C . ARG A 1 236 ? 12.566 12.251 -15.035 1.00 95.50 236 ARG A C 1
ATOM 1765 O O . ARG A 1 236 ? 12.477 13.360 -14.510 1.00 95.50 236 ARG A O 1
ATOM 1772 N N . PRO A 1 237 ? 13.731 11.756 -15.488 1.00 95.50 237 PRO A N 1
ATOM 1773 C CA . PRO A 1 237 ? 13.924 10.532 -16.274 1.00 95.50 237 PRO A CA 1
ATOM 1774 C C . PRO A 1 237 ? 14.043 9.272 -15.390 1.00 95.50 237 PRO A C 1
ATOM 1776 O O . PRO A 1 237 ? 14.958 9.158 -14.581 1.00 95.50 237 PRO A O 1
ATOM 1779 N N . VAL A 1 238 ? 13.132 8.300 -15.558 1.00 96.38 238 VAL A N 1
ATOM 1780 C CA . VAL A 1 238 ? 13.077 7.094 -14.700 1.00 96.38 238 VAL A CA 1
ATOM 1781 C C . VAL A 1 238 ? 14.014 6.010 -15.216 1.00 96.38 238 VAL A C 1
ATOM 1783 O O . VAL A 1 238 ? 14.943 5.614 -14.528 1.00 96.38 238 VAL A O 1
ATOM 1786 N N . VAL A 1 239 ? 13.825 5.561 -16.460 1.00 96.50 239 VAL A N 1
ATOM 1787 C CA . VAL A 1 239 ? 14.629 4.468 -17.040 1.00 96.50 239 VAL A CA 1
ATOM 1788 C C . VAL A 1 239 ? 16.108 4.834 -17.212 1.00 96.50 239 VAL A C 1
ATOM 1790 O O . VAL A 1 239 ? 16.947 3.944 -17.283 1.00 96.50 239 VAL A O 1
ATOM 1793 N N . GLN A 1 240 ? 16.449 6.129 -17.240 1.00 96.19 240 GLN A N 1
ATOM 1794 C CA . GLN A 1 240 ? 17.839 6.595 -17.277 1.00 96.19 240 GLN A CA 1
ATOM 1795 C C . GLN A 1 240 ? 18.618 6.195 -16.019 1.00 96.19 240 GLN A C 1
ATOM 1797 O O . GLN A 1 240 ? 19.828 5.989 -16.099 1.00 96.19 240 GLN A O 1
ATOM 1802 N N . ARG A 1 241 ? 17.925 6.026 -14.885 1.00 96.38 241 ARG A N 1
ATOM 1803 C CA . ARG A 1 241 ? 18.512 5.571 -13.619 1.00 96.38 241 ARG A CA 1
ATOM 1804 C C . ARG A 1 241 ? 19.154 4.184 -13.737 1.00 96.38 241 ARG A C 1
ATOM 1806 O O . ARG A 1 241 ? 20.061 3.880 -12.981 1.00 96.38 241 ARG A O 1
ATOM 1813 N N . MET A 1 242 ? 18.795 3.386 -14.751 1.00 97.38 242 MET A N 1
ATOM 1814 C CA . MET A 1 242 ? 19.467 2.109 -15.028 1.00 97.38 242 MET A CA 1
ATOM 1815 C C . MET A 1 242 ? 20.964 2.247 -15.338 1.00 97.38 242 MET A C 1
ATOM 1817 O O . MET A 1 242 ? 21.716 1.294 -15.143 1.00 97.38 242 MET A O 1
ATOM 1821 N N . ALA A 1 243 ? 2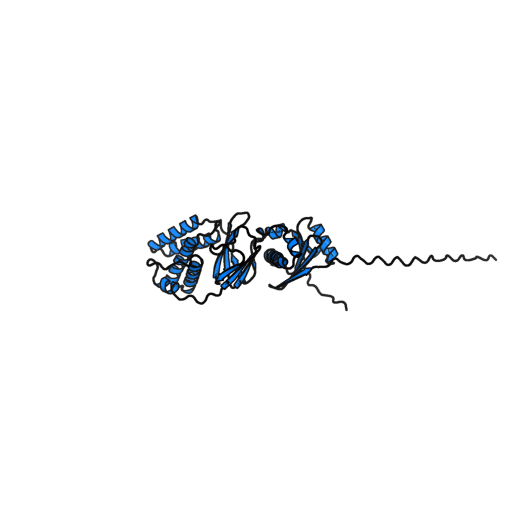1.415 3.413 -15.809 1.00 96.56 243 ALA A N 1
ATOM 1822 C CA . ALA A 1 243 ? 22.826 3.664 -16.097 1.00 96.56 243 ALA A CA 1
ATOM 1823 C C . ALA A 1 243 ? 23.680 3.902 -14.836 1.00 96.56 243 ALA A C 1
ATOM 1825 O O . ALA A 1 243 ? 24.906 3.901 -14.932 1.00 96.56 243 ALA A O 1
ATOM 1826 N N . VAL A 1 244 ? 23.052 4.118 -13.676 1.00 96.75 244 VAL A N 1
ATOM 1827 C CA . VAL A 1 244 ? 23.718 4.366 -12.392 1.00 96.75 244 VAL A CA 1
ATOM 1828 C C . VAL A 1 244 ? 23.427 3.175 -11.472 1.00 96.75 244 VAL A C 1
ATOM 1830 O O . VAL A 1 244 ? 22.276 3.010 -11.070 1.00 96.75 244 VAL A O 1
ATOM 1833 N N . PRO A 1 245 ? 24.414 2.315 -11.152 1.00 95.38 245 PRO A N 1
ATOM 1834 C CA . PRO A 1 245 ? 24.192 1.101 -10.360 1.00 95.38 245 PRO A CA 1
ATOM 1835 C C . PRO A 1 245 ? 23.458 1.332 -9.035 1.00 95.38 245 PRO A C 1
ATOM 1837 O O . PRO A 1 245 ? 22.619 0.525 -8.647 1.00 95.38 245 PRO A O 1
ATOM 1840 N N . GLU A 1 246 ? 23.728 2.450 -8.364 1.00 95.50 246 GLU A N 1
ATOM 1841 C CA . GLU A 1 246 ? 23.109 2.818 -7.089 1.00 95.50 246 GLU A CA 1
ATOM 1842 C C . GLU A 1 246 ? 21.606 3.125 -7.217 1.00 95.50 246 GLU A C 1
ATOM 1844 O O . GLU A 1 246 ? 20.856 2.917 -6.265 1.00 95.50 246 GLU A O 1
ATOM 1849 N N . ASP A 1 247 ? 21.152 3.550 -8.401 1.00 95.31 247 ASP A N 1
ATOM 1850 C CA . ASP A 1 247 ? 19.758 3.923 -8.661 1.00 95.31 247 ASP A CA 1
ATOM 1851 C C . ASP A 1 247 ? 18.947 2.799 -9.343 1.00 95.31 247 ASP A C 1
ATOM 1853 O O . ASP A 1 247 ? 17.720 2.903 -9.470 1.00 95.31 247 ASP A O 1
ATOM 1857 N N . GLN A 1 248 ? 19.600 1.707 -9.772 1.00 96.56 248 GLN A N 1
ATOM 1858 C CA . GLN A 1 248 ? 18.954 0.577 -10.463 1.00 96.56 248 GLN A CA 1
ATOM 1859 C C . GLN A 1 248 ? 17.840 -0.054 -9.624 1.00 96.56 248 GLN A C 1
ATOM 1861 O O . GLN A 1 248 ? 16.758 -0.331 -10.149 1.00 96.56 248 GLN A O 1
ATOM 1866 N N . GLY A 1 249 ? 18.057 -0.195 -8.311 1.00 96.75 249 GLY A N 1
ATOM 1867 C CA . GLY A 1 249 ? 17.096 -0.822 -7.401 1.00 96.75 249 GLY A CA 1
ATOM 1868 C C . GLY A 1 249 ? 15.717 -0.150 -7.407 1.00 96.75 249 GLY A C 1
ATOM 1869 O O . GLY A 1 249 ? 14.698 -0.822 -7.252 1.00 96.75 249 GLY A O 1
ATOM 1870 N N . ALA A 1 250 ? 15.651 1.162 -7.665 1.00 96.56 250 ALA A N 1
ATOM 1871 C CA . ALA A 1 250 ? 14.378 1.871 -7.752 1.00 96.56 250 ALA A CA 1
ATOM 1872 C C . ALA A 1 250 ? 13.577 1.491 -9.010 1.00 96.56 250 ALA A C 1
ATOM 1874 O O . ALA A 1 250 ? 12.356 1.334 -8.953 1.00 96.56 250 ALA A O 1
ATOM 1875 N N . VAL A 1 251 ? 14.261 1.311 -10.144 1.00 97.75 251 VAL A N 1
ATOM 1876 C CA . VAL A 1 251 ? 13.637 0.882 -11.404 1.00 97.75 251 VAL A CA 1
ATOM 1877 C C . VAL A 1 251 ? 13.251 -0.596 -11.335 1.00 97.75 251 VAL A C 1
ATOM 1879 O O . VAL A 1 251 ? 12.165 -0.966 -11.776 1.00 97.75 251 VAL A O 1
ATOM 1882 N N . GLU A 1 252 ? 14.094 -1.435 -10.738 1.00 98.00 252 GLU A N 1
ATOM 1883 C CA . GLU A 1 252 ? 13.799 -2.849 -10.490 1.00 98.00 252 GLU A CA 1
ATOM 1884 C C . GLU A 1 252 ? 12.535 -3.023 -9.639 1.00 98.00 252 GLU A C 1
ATOM 1886 O O . GLU A 1 252 ? 11.640 -3.784 -10.012 1.00 98.00 252 GLU A O 1
ATOM 1891 N N . ALA A 1 253 ? 12.414 -2.264 -8.544 1.00 97.69 253 ALA A N 1
ATOM 1892 C CA . ALA A 1 253 ? 11.232 -2.276 -7.687 1.00 97.69 253 ALA A CA 1
ATOM 1893 C C . ALA A 1 253 ? 9.971 -1.792 -8.424 1.00 97.69 253 ALA A C 1
ATOM 1895 O O . ALA A 1 253 ? 8.914 -2.414 -8.302 1.00 97.69 253 ALA A O 1
ATOM 1896 N N . LEU A 1 254 ? 10.080 -0.731 -9.237 1.00 98.12 254 LEU A N 1
ATOM 1897 C CA . LEU A 1 254 ? 8.983 -0.255 -10.088 1.00 98.12 254 LEU A CA 1
ATOM 1898 C C . LEU A 1 254 ? 8.486 -1.354 -11.034 1.00 98.12 254 LEU A C 1
ATOM 1900 O O . LEU A 1 254 ? 7.281 -1.561 -11.170 1.00 98.12 254 LEU A O 1
ATOM 1904 N N . LEU A 1 255 ? 9.405 -2.078 -11.671 1.00 97.88 255 LEU A N 1
ATOM 1905 C CA . LEU A 1 255 ? 9.060 -3.173 -12.574 1.00 97.88 255 LEU A CA 1
ATOM 1906 C C . LEU A 1 255 ? 8.450 -4.354 -11.835 1.00 97.88 255 LEU A C 1
ATOM 1908 O O . LEU A 1 255 ? 7.460 -4.912 -12.300 1.00 97.88 255 LEU A O 1
ATOM 1912 N N . ALA A 1 256 ? 8.996 -4.705 -10.672 1.00 97.25 256 ALA A N 1
ATOM 1913 C CA . ALA A 1 256 ? 8.457 -5.777 -9.855 1.00 97.25 256 ALA A CA 1
ATOM 1914 C C . ALA A 1 256 ? 7.019 -5.494 -9.397 1.00 97.25 256 ALA A C 1
ATOM 1916 O O . ALA A 1 256 ? 6.195 -6.408 -9.402 1.00 97.25 256 ALA A O 1
ATOM 1917 N N . ALA A 1 257 ? 6.721 -4.236 -9.059 1.00 97.00 257 ALA A N 1
ATOM 1918 C CA . ALA A 1 257 ? 5.391 -3.771 -8.681 1.00 97.00 257 ALA A CA 1
ATOM 1919 C C . ALA A 1 257 ? 4.417 -3.721 -9.870 1.00 97.00 257 ALA A C 1
ATOM 1921 O O . ALA A 1 257 ? 3.293 -4.208 -9.782 1.00 97.00 257 ALA A O 1
ATOM 1922 N N . ALA A 1 258 ? 4.835 -3.140 -10.997 1.00 97.69 258 ALA A N 1
ATOM 1923 C CA . ALA A 1 258 ? 3.958 -2.924 -12.148 1.00 97.69 258 ALA A CA 1
ATOM 1924 C C . ALA A 1 258 ? 3.750 -4.182 -13.011 1.00 97.69 258 ALA A C 1
ATOM 1926 O O . ALA A 1 258 ? 2.755 -4.282 -13.730 1.00 97.69 258 ALA A O 1
ATOM 1927 N N . LEU A 1 259 ? 4.683 -5.137 -12.964 1.00 97.00 259 LEU A N 1
ATOM 1928 C CA . LEU A 1 259 ? 4.685 -6.363 -13.764 1.00 97.00 259 LEU A CA 1
ATOM 1929 C C . LEU A 1 259 ? 4.968 -7.586 -12.863 1.00 97.00 259 LEU A C 1
ATOM 1931 O O . LEU A 1 259 ? 5.995 -8.247 -13.025 1.00 97.00 259 LEU A O 1
ATOM 1935 N N . PRO A 1 260 ? 4.080 -7.933 -11.912 1.00 95.50 260 PRO A N 1
ATOM 1936 C CA . PRO A 1 260 ? 4.368 -8.931 -10.874 1.00 95.50 260 PRO A CA 1
ATOM 1937 C C . PRO A 1 260 ? 4.681 -10.329 -11.426 1.00 95.50 260 PRO A C 1
ATOM 1939 O O . PRO A 1 260 ? 5.525 -11.030 -10.876 1.00 95.50 260 PRO A O 1
ATOM 1942 N N . GLU A 1 261 ? 4.073 -10.699 -12.554 1.00 94.50 261 GLU A N 1
ATOM 1943 C CA . GLU A 1 261 ? 4.261 -12.000 -13.214 1.00 94.50 261 GLU A CA 1
ATOM 1944 C C . GLU A 1 261 ? 5.538 -12.080 -14.072 1.00 94.50 261 GLU A C 1
ATOM 1946 O O . GLU A 1 261 ? 5.828 -13.115 -14.684 1.00 94.50 261 GLU A O 1
ATOM 1951 N N . MET A 1 262 ? 6.307 -10.989 -14.179 1.00 94.62 262 MET A N 1
ATOM 1952 C CA . MET A 1 262 ? 7.496 -10.977 -15.022 1.00 94.62 262 MET A CA 1
ATOM 1953 C C . MET A 1 262 ? 8.627 -11.804 -14.402 1.00 94.62 262 MET A C 1
ATOM 1955 O O . MET A 1 262 ? 9.034 -11.594 -13.261 1.00 94.62 262 MET A O 1
ATOM 1959 N N . ARG A 1 263 ? 9.203 -12.704 -15.203 1.00 95.94 263 ARG A N 1
ATOM 1960 C CA . ARG A 1 263 ? 10.463 -13.399 -14.876 1.00 95.94 263 ARG A CA 1
ATOM 1961 C C . ARG A 1 263 ? 11.686 -12.708 -15.463 1.00 95.94 263 ARG A C 1
ATOM 1963 O O . ARG A 1 263 ? 12.794 -12.866 -14.965 1.00 95.94 263 ARG A O 1
ATOM 1970 N N . ALA A 1 264 ? 11.483 -11.974 -16.550 1.00 96.88 264 ALA A N 1
ATOM 1971 C CA . ALA A 1 264 ? 12.510 -11.203 -17.220 1.00 96.88 264 ALA A CA 1
ATOM 1972 C C . ALA A 1 264 ? 11.876 -9.975 -17.874 1.00 96.88 264 ALA A C 1
ATOM 1974 O O . ALA A 1 264 ? 10.747 -10.073 -18.356 1.00 96.88 264 ALA A O 1
ATOM 1975 N N . ALA A 1 265 ? 12.602 -8.865 -17.937 1.00 97.94 265 ALA A N 1
ATOM 1976 C CA . ALA A 1 265 ? 12.264 -7.712 -18.762 1.00 97.94 265 ALA A CA 1
ATOM 1977 C C . ALA A 1 265 ? 13.536 -7.060 -19.301 1.00 97.94 265 ALA A C 1
ATOM 1979 O O . ALA A 1 265 ? 14.578 -7.062 -18.649 1.00 97.94 265 ALA A O 1
ATOM 1980 N N . TYR A 1 266 ? 13.431 -6.471 -20.483 1.00 98.31 266 TYR A N 1
ATOM 1981 C CA . TYR A 1 266 ? 14.451 -5.580 -21.011 1.00 98.31 266 TYR A CA 1
ATOM 1982 C C . TYR A 1 266 ? 14.074 -4.135 -20.709 1.00 98.31 266 TYR A C 1
ATOM 1984 O O . TYR A 1 266 ? 12.922 -3.758 -20.895 1.00 98.31 266 TYR A O 1
ATOM 1992 N N . VAL A 1 267 ? 15.039 -3.311 -20.313 1.00 98.19 267 VAL A N 1
ATOM 1993 C CA . VAL A 1 267 ? 14.886 -1.855 -20.208 1.00 98.19 267 VAL A CA 1
ATOM 1994 C C . VAL A 1 267 ? 15.805 -1.209 -21.235 1.00 98.19 267 VAL A C 1
ATOM 1996 O O . VAL A 1 267 ? 17.000 -1.497 -21.255 1.00 98.19 267 VAL A O 1
ATOM 1999 N N . ALA A 1 268 ? 15.261 -0.362 -22.107 1.00 96.94 268 ALA A N 1
ATOM 2000 C CA . ALA A 1 268 ? 16.014 0.306 -23.166 1.00 96.94 268 ALA A CA 1
ATOM 2001 C C . ALA A 1 268 ? 15.971 1.831 -22.992 1.00 96.94 268 ALA A C 1
ATOM 2003 O O . ALA A 1 268 ? 14.895 2.431 -22.952 1.00 96.94 268 ALA A O 1
ATOM 2004 N N . HIS A 1 269 ? 17.143 2.470 -22.926 1.00 95.62 269 HIS A N 1
ATOM 2005 C CA . HIS A 1 269 ? 17.256 3.928 -22.824 1.00 95.62 269 HIS A CA 1
ATOM 2006 C C . HIS A 1 269 ? 18.605 4.436 -23.340 1.00 95.62 269 HIS A C 1
ATOM 2008 O O . HIS A 1 269 ? 19.643 3.871 -23.015 1.00 95.62 269 HIS A O 1
ATOM 2014 N N . GLY A 1 270 ? 18.607 5.522 -24.123 1.00 92.00 270 GLY A N 1
ATOM 2015 C CA . GLY A 1 270 ? 19.840 6.224 -24.512 1.00 92.00 270 GLY A CA 1
ATOM 2016 C C . GLY A 1 270 ? 20.871 5.370 -25.266 1.00 92.00 270 GLY A C 1
ATOM 2017 O O . GLY A 1 270 ? 22.058 5.666 -25.216 1.00 92.00 270 GLY A O 1
ATOM 2018 N N . GLY A 1 271 ? 20.441 4.291 -25.930 1.00 92.31 271 GLY A N 1
ATOM 2019 C CA . GLY A 1 271 ? 21.331 3.304 -26.554 1.00 92.31 271 GLY A CA 1
ATOM 2020 C C . GLY A 1 271 ? 21.847 2.215 -25.603 1.00 92.31 271 GLY A C 1
ATOM 2021 O O . GLY A 1 271 ? 22.420 1.235 -26.076 1.00 92.31 271 GLY A O 1
ATOM 2022 N N . GLY A 1 272 ? 21.601 2.327 -24.298 1.00 96.06 272 GLY A N 1
ATOM 2023 C CA . GLY A 1 272 ? 21.779 1.254 -23.321 1.00 96.06 272 GLY A CA 1
ATOM 2024 C C . GLY A 1 272 ? 20.646 0.226 -23.378 1.00 96.06 272 GLY A C 1
ATOM 2025 O O . GLY A 1 272 ? 19.523 0.529 -23.802 1.00 96.06 272 GLY A O 1
ATOM 2026 N N . LEU A 1 273 ? 20.963 -1.007 -22.986 1.00 97.81 273 LEU A N 1
ATOM 2027 C CA . LEU A 1 273 ? 20.010 -2.106 -22.862 1.00 97.81 273 LEU A CA 1
ATOM 2028 C C . LEU A 1 273 ? 20.367 -2.920 -21.623 1.00 97.81 273 LEU A C 1
ATOM 2030 O O . LEU A 1 273 ? 21.465 -3.460 -21.548 1.00 97.81 273 LEU A O 1
ATOM 2034 N N . TRP A 1 274 ? 19.427 -3.054 -20.698 1.00 98.19 274 TRP A N 1
ATOM 2035 C CA . TRP A 1 274 ? 19.587 -3.860 -19.491 1.00 98.19 274 TRP A CA 1
ATOM 2036 C C . TRP A 1 274 ? 18.581 -5.004 -19.508 1.00 98.19 274 TRP A C 1
ATOM 2038 O O . TRP A 1 274 ? 17.422 -4.804 -19.867 1.00 98.19 274 TRP A O 1
ATOM 2048 N N . LEU A 1 275 ? 19.025 -6.202 -19.144 1.00 97.88 275 LEU A N 1
ATOM 2049 C CA . LEU A 1 275 ? 18.181 -7.356 -18.870 1.00 97.88 275 LEU A CA 1
ATOM 2050 C C . LEU A 1 275 ? 18.024 -7.483 -17.359 1.00 97.88 275 LEU A C 1
ATOM 2052 O O . LEU A 1 275 ? 19.008 -7.663 -16.648 1.00 97.88 275 LEU A O 1
ATOM 2056 N N . ILE A 1 276 ? 16.782 -7.426 -16.902 1.00 97.88 276 ILE A N 1
ATOM 2057 C CA . ILE A 1 276 ? 16.404 -7.649 -15.514 1.00 97.88 276 ILE A CA 1
ATOM 2058 C C . ILE A 1 276 ? 15.770 -9.028 -15.442 1.00 97.88 276 ILE A C 1
ATOM 2060 O O . ILE A 1 276 ? 14.805 -9.292 -16.161 1.00 97.88 276 ILE A O 1
ATOM 2064 N N . THR A 1 277 ? 16.291 -9.904 -14.589 1.00 96.62 277 THR A N 1
ATOM 2065 C CA . THR A 1 277 ? 15.712 -11.224 -14.315 1.00 96.62 277 THR A CA 1
ATOM 2066 C C . THR A 1 277 ? 15.313 -11.352 -12.855 1.00 96.62 277 THR A C 1
ATOM 2068 O O . THR A 1 277 ? 15.990 -10.819 -11.980 1.00 96.62 277 THR A O 1
ATOM 2071 N N . ARG A 1 278 ? 14.203 -12.051 -12.605 1.00 95.50 278 ARG A N 1
ATOM 2072 C CA . ARG A 1 278 ? 13.645 -12.276 -11.270 1.00 95.50 278 ARG A CA 1
ATOM 2073 C C . ARG A 1 278 ? 13.518 -13.766 -10.984 1.00 95.50 278 ARG A C 1
ATOM 2075 O O . ARG A 1 278 ? 12.947 -14.499 -11.795 1.00 95.50 278 ARG A O 1
ATOM 2082 N N . ASP A 1 279 ? 13.995 -14.177 -9.816 1.00 94.31 279 ASP A N 1
ATOM 2083 C CA . ASP A 1 279 ? 13.780 -15.513 -9.258 1.00 94.31 279 ASP A CA 1
ATOM 2084 C C . ASP A 1 279 ? 13.219 -15.375 -7.837 1.00 94.31 279 ASP A C 1
ATOM 2086 O O . ASP A 1 279 ? 13.923 -15.047 -6.884 1.00 94.31 279 ASP A O 1
ATOM 2090 N N . GLY A 1 280 ? 11.897 -15.513 -7.708 1.00 91.19 280 GLY A N 1
ATOM 2091 C CA . GLY A 1 280 ? 11.189 -15.176 -6.473 1.00 91.19 280 GLY A CA 1
ATOM 2092 C C . GLY A 1 280 ? 11.322 -13.689 -6.117 1.00 91.19 280 GLY A C 1
ATOM 2093 O O . GLY A 1 280 ? 10.787 -12.823 -6.818 1.00 91.19 280 GLY A O 1
ATOM 2094 N N . HIS A 1 281 ? 12.011 -13.405 -5.010 1.00 88.81 281 HIS A N 1
ATOM 2095 C CA . HIS A 1 281 ? 12.273 -12.046 -4.522 1.00 88.81 281 HIS A CA 1
ATOM 2096 C C . HIS A 1 281 ? 13.627 -11.491 -4.979 1.00 88.81 281 HIS A C 1
ATOM 2098 O O . HIS A 1 281 ? 13.842 -10.283 -4.884 1.00 88.81 281 HIS A O 1
ATOM 2104 N N . ASP A 1 282 ? 14.509 -12.340 -5.508 1.00 93.31 282 ASP A N 1
ATOM 2105 C CA . ASP A 1 282 ? 15.828 -11.921 -5.963 1.00 93.31 282 ASP A CA 1
ATOM 2106 C C . ASP A 1 282 ? 15.734 -11.326 -7.368 1.00 93.31 282 ASP A C 1
ATOM 2108 O O . ASP A 1 282 ? 15.082 -11.876 -8.263 1.00 93.31 282 ASP A O 1
ATOM 2112 N N . THR A 1 283 ? 16.395 -10.186 -7.558 1.00 96.12 283 THR A N 1
ATOM 2113 C CA . THR A 1 283 ? 16.476 -9.490 -8.844 1.00 96.12 283 THR A CA 1
ATOM 2114 C C . THR A 1 283 ? 17.933 -9.345 -9.248 1.00 96.12 283 THR A C 1
ATOM 2116 O O . THR A 1 283 ? 18.791 -9.024 -8.428 1.00 96.12 283 THR A O 1
ATOM 2119 N N . THR A 1 284 ? 18.219 -9.604 -10.520 1.00 96.94 284 THR A N 1
ATOM 2120 C CA . THR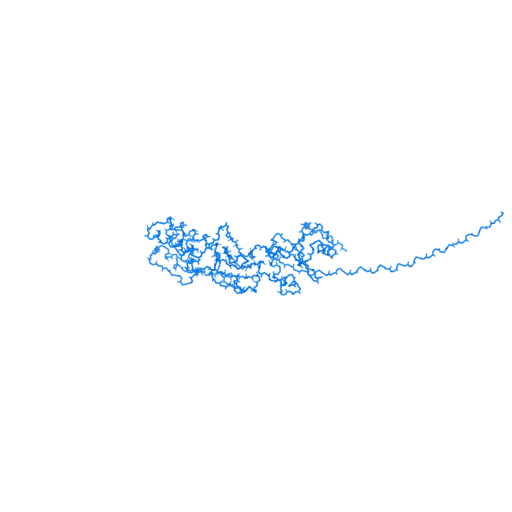 A 1 284 ? 19.541 -9.393 -11.104 1.00 96.94 284 THR A CA 1
ATOM 2121 C C . THR A 1 284 ? 19.427 -8.558 -12.367 1.00 96.94 284 THR A C 1
ATOM 2123 O O . THR A 1 284 ? 18.589 -8.822 -13.232 1.00 96.94 284 THR A O 1
ATOM 2126 N N . THR A 1 285 ? 20.308 -7.568 -12.480 1.00 97.75 285 THR A N 1
ATOM 2127 C CA . THR A 1 285 ? 20.400 -6.674 -13.633 1.00 97.75 285 THR A CA 1
ATOM 2128 C C . THR A 1 285 ? 21.712 -6.912 -14.363 1.00 97.75 285 THR A C 1
ATOM 2130 O O . THR A 1 285 ? 22.785 -6.929 -13.767 1.00 97.75 285 THR A O 1
ATOM 2133 N N . THR A 1 286 ? 21.628 -7.119 -15.674 1.00 97.31 286 THR A N 1
ATOM 2134 C CA . THR A 1 286 ? 22.784 -7.296 -16.558 1.00 97.31 286 THR A CA 1
ATOM 2135 C C . THR A 1 286 ? 22.698 -6.297 -17.700 1.00 97.31 286 THR A C 1
ATOM 2137 O O . THR A 1 286 ? 21.735 -6.310 -18.465 1.00 97.31 286 THR A O 1
ATOM 2140 N N . GLU A 1 287 ? 23.705 -5.441 -17.845 1.00 97.19 287 GLU A N 1
ATOM 2141 C CA . GLU A 1 287 ? 23.841 -4.623 -19.048 1.00 97.19 287 GLU A CA 1
ATOM 2142 C C . GLU A 1 287 ? 24.220 -5.519 -20.234 1.00 97.19 287 GLU A C 1
ATOM 2144 O O . GLU A 1 287 ? 25.129 -6.344 -20.158 1.00 97.19 287 GLU A O 1
ATOM 2149 N N . ILE A 1 288 ? 23.476 -5.399 -21.329 1.00 97.12 288 ILE A N 1
ATOM 2150 C CA . ILE A 1 288 ? 23.689 -6.175 -22.545 1.00 97.12 288 ILE A CA 1
ATOM 2151 C C . ILE A 1 288 ? 24.548 -5.343 -23.476 1.00 97.12 288 ILE A C 1
ATOM 2153 O O . ILE A 1 288 ? 24.059 -4.362 -24.028 1.00 97.12 288 ILE A O 1
ATOM 2157 N N . ASP A 1 289 ? 25.794 -5.738 -23.712 1.00 94.44 289 ASP A N 1
ATOM 2158 C CA . ASP A 1 289 ? 26.669 -5.042 -24.656 1.00 94.44 289 ASP A CA 1
ATOM 2159 C C . ASP A 1 289 ? 26.061 -4.976 -26.071 1.00 94.44 289 ASP A C 1
ATOM 2161 O O . ASP A 1 289 ? 25.298 -5.859 -26.487 1.00 94.44 289 ASP A O 1
ATOM 2165 N N . PRO A 1 290 ? 26.336 -3.912 -26.843 1.00 89.56 290 PRO A N 1
ATOM 2166 C CA . PRO A 1 290 ? 25.992 -3.910 -28.255 1.00 89.56 290 PRO A CA 1
ATOM 2167 C C . PRO A 1 290 ? 26.765 -5.033 -28.951 1.00 89.56 290 PRO A C 1
ATOM 2169 O O . PRO A 1 290 ? 27.952 -5.235 -28.692 1.00 89.56 290 PRO A O 1
ATOM 2172 N N . LEU A 1 291 ? 26.099 -5.756 -29.858 1.00 85.31 291 LEU A N 1
ATOM 2173 C CA . LEU A 1 291 ? 26.795 -6.735 -30.687 1.00 85.31 291 LEU A CA 1
ATOM 2174 C C . LEU A 1 291 ? 27.951 -6.030 -31.410 1.00 85.31 291 LEU A C 1
ATOM 2176 O O . LEU A 1 291 ? 27.740 -4.938 -31.957 1.00 85.31 291 LEU A O 1
ATOM 2180 N N . PRO A 1 292 ? 29.159 -6.624 -31.426 1.00 86.31 292 PRO A N 1
ATOM 2181 C CA . PRO A 1 292 ? 30.246 -6.064 -32.202 1.00 86.31 292 PRO A CA 1
ATOM 2182 C C . PRO A 1 292 ? 29.779 -5.932 -33.658 1.00 86.31 292 PRO A C 1
ATOM 2184 O O . PRO A 1 292 ? 29.045 -6.802 -34.146 1.00 86.31 292 PRO A O 1
ATOM 2187 N N . PRO A 1 293 ? 30.158 -4.847 -34.355 1.00 83.75 293 PRO A N 1
ATOM 2188 C CA . PRO A 1 293 ? 29.812 -4.696 -35.758 1.00 83.75 293 PRO A CA 1
ATOM 2189 C C . PRO A 1 293 ? 30.265 -5.952 -36.517 1.00 83.75 293 PRO A C 1
ATOM 2191 O O . PRO A 1 293 ? 31.329 -6.492 -36.192 1.00 83.75 293 PRO A O 1
ATOM 2194 N N . PRO A 1 294 ? 29.474 -6.441 -37.491 1.00 83.62 294 PRO A N 1
ATOM 2195 C CA . PRO A 1 294 ? 29.848 -7.626 -38.250 1.00 83.62 294 PRO A CA 1
ATOM 2196 C C . PRO A 1 294 ? 31.254 -7.424 -38.809 1.00 83.62 294 PRO A C 1
ATOM 2198 O O . PRO A 1 294 ? 31.543 -6.361 -39.369 1.00 83.62 294 PRO A O 1
ATOM 2201 N N . GLU A 1 295 ? 32.133 -8.415 -38.618 1.00 90.00 295 GLU A N 1
ATOM 2202 C CA . GLU A 1 295 ? 33.473 -8.359 -39.199 1.00 90.00 295 GLU A CA 1
ATOM 2203 C C . GLU A 1 295 ? 33.327 -8.045 -40.693 1.00 90.00 295 GLU A C 1
ATOM 2205 O O . GLU A 1 295 ? 32.488 -8.668 -41.358 1.00 90.00 295 GLU A O 1
ATOM 2210 N N . PRO A 1 296 ? 34.075 -7.058 -41.224 1.00 87.69 296 PRO A N 1
ATOM 2211 C CA . PRO A 1 296 ? 33.972 -6.707 -42.630 1.00 87.69 296 PRO A CA 1
ATOM 2212 C C . PRO A 1 296 ? 34.188 -7.979 -43.442 1.00 87.69 296 PRO A C 1
ATOM 2214 O O . PRO A 1 296 ? 35.180 -8.680 -43.218 1.00 87.69 296 PRO A O 1
ATOM 2217 N N . GLU A 1 297 ? 33.244 -8.301 -44.339 1.00 85.38 297 GLU A N 1
ATOM 2218 C CA . GLU A 1 297 ? 33.346 -9.500 -45.171 1.00 85.38 297 GLU A CA 1
ATOM 2219 C C . GLU A 1 297 ? 34.760 -9.543 -45.754 1.00 85.38 297 GLU A C 1
ATOM 2221 O O . GLU A 1 297 ? 35.181 -8.545 -46.351 1.00 85.38 297 GLU A O 1
ATOM 2226 N N . PRO A 1 298 ? 35.522 -10.634 -45.539 1.00 83.12 298 PRO A N 1
ATOM 2227 C CA . PRO A 1 298 ? 36.931 -10.672 -45.891 1.00 83.12 298 PRO A CA 1
ATOM 2228 C C . PRO A 1 298 ? 37.045 -10.285 -47.355 1.00 83.12 298 PRO A C 1
ATOM 2230 O O . PRO A 1 298 ? 36.529 -11.029 -48.194 1.00 83.12 298 PRO A O 1
ATOM 2233 N N . GLU A 1 299 ? 37.656 -9.116 -47.625 1.00 76.50 299 GLU A N 1
ATOM 2234 C CA . GLU A 1 299 ? 37.713 -8.487 -48.948 1.00 76.50 299 GLU A CA 1
ATOM 2235 C C . GLU A 1 299 ? 37.943 -9.579 -49.978 1.00 76.50 299 GLU A C 1
ATOM 2237 O O . GLU A 1 299 ? 39.008 -10.209 -49.998 1.00 76.50 299 GLU A O 1
ATOM 2242 N N . GLY A 1 300 ? 36.874 -9.893 -50.721 1.00 68.31 300 GLY A N 1
ATOM 2243 C CA . GLY A 1 300 ? 36.745 -11.169 -51.403 1.00 68.31 300 GLY A CA 1
ATOM 2244 C C . GLY A 1 300 ? 38.028 -11.470 -52.147 1.00 68.31 300 GLY A C 1
ATOM 2245 O O . GLY A 1 300 ? 38.363 -10.733 -53.076 1.00 68.31 300 GLY A O 1
ATOM 2246 N N . ARG A 1 301 ? 38.753 -12.520 -51.714 1.00 61.12 301 ARG A N 1
ATOM 2247 C CA . ARG A 1 301 ? 39.990 -12.989 -52.355 1.00 61.12 301 ARG A CA 1
ATOM 2248 C C . ARG A 1 301 ? 39.754 -12.927 -53.849 1.00 61.12 301 ARG A C 1
ATOM 2250 O O . ARG A 1 301 ? 38.954 -13.711 -54.366 1.00 61.12 301 ARG A O 1
ATOM 2257 N N . GLY A 1 302 ? 40.383 -11.936 -54.487 1.00 63.16 302 GLY A N 1
ATOM 2258 C CA . GLY A 1 302 ? 39.994 -11.470 -55.807 1.00 63.16 302 GLY A CA 1
ATOM 2259 C C . GLY A 1 302 ? 39.717 -12.653 -56.713 1.00 63.16 302 GLY A C 1
ATOM 2260 O O . GLY A 1 302 ? 40.560 -13.548 -56.820 1.00 63.16 302 GLY A O 1
ATOM 2261 N N . ARG A 1 303 ? 38.520 -12.680 -57.319 1.00 63.22 303 ARG A N 1
ATOM 2262 C CA . ARG A 1 303 ? 38.153 -13.626 -58.379 1.00 63.22 303 ARG A CA 1
ATOM 2263 C C . ARG A 1 303 ? 39.360 -13.762 -59.307 1.00 63.22 303 ARG A C 1
ATOM 2265 O O . ARG A 1 303 ? 39.597 -12.887 -60.140 1.00 63.22 303 ARG A O 1
ATOM 2272 N N . LYS A 1 304 ? 40.148 -14.836 -59.154 1.00 67.12 304 LYS A N 1
ATOM 2273 C CA . LYS A 1 304 ? 41.258 -15.144 -60.057 1.00 67.12 304 LYS A CA 1
ATOM 2274 C C . LYS A 1 304 ? 40.634 -15.223 -61.443 1.00 67.12 304 LYS A C 1
ATOM 2276 O O . LYS A 1 304 ? 39.873 -16.150 -61.720 1.00 67.12 304 LYS A O 1
ATOM 2281 N N . LYS A 1 305 ? 40.901 -14.222 -62.291 1.00 68.06 305 LYS A N 1
ATOM 2282 C CA . LYS A 1 305 ? 40.501 -14.214 -63.702 1.00 68.06 305 LYS A CA 1
ATOM 2283 C C . LYS A 1 305 ? 40.934 -15.554 -64.295 1.00 68.06 305 LYS A C 1
ATOM 2285 O O . LYS A 1 305 ? 42.127 -15.792 -64.472 1.00 68.06 305 LYS A O 1
ATOM 2290 N N . LYS A 1 306 ? 39.971 -16.435 -64.581 1.00 66.19 306 LYS A N 1
ATOM 2291 C CA . LYS A 1 306 ? 40.192 -17.664 -65.347 1.00 66.19 306 LYS A CA 1
ATOM 2292 C C . LYS A 1 306 ? 40.757 -17.230 -66.702 1.00 66.19 306 LYS A C 1
ATOM 2294 O O . LYS A 1 306 ? 40.040 -16.671 -67.531 1.00 66.19 306 LYS A O 1
ATOM 2299 N N . LYS A 1 307 ? 42.068 -17.399 -66.888 1.00 68.56 307 LYS A N 1
ATOM 2300 C CA . LYS A 1 307 ? 42.775 -17.120 -68.139 1.00 68.56 307 LYS A CA 1
ATOM 2301 C C . LYS A 1 307 ? 42.185 -18.046 -69.203 1.00 68.56 307 LYS A C 1
ATOM 2303 O O . LYS A 1 307 ? 42.344 -19.258 -69.129 1.00 68.56 307 LYS A O 1
ATOM 2308 N N . LYS A 1 308 ? 41.433 -17.468 -70.140 1.00 66.44 308 LYS A N 1
ATOM 2309 C CA . LYS A 1 308 ? 40.807 -18.166 -71.265 1.00 66.44 308 LYS A CA 1
ATOM 2310 C C . LYS A 1 308 ? 41.921 -18.649 -72.197 1.00 66.44 308 LYS A C 1
ATOM 2312 O O . LYS A 1 308 ? 42.521 -17.849 -72.911 1.00 66.44 308 LYS A O 1
ATOM 2317 N N . GLU A 1 309 ? 42.242 -19.934 -72.132 1.00 61.97 309 GLU A N 1
ATOM 2318 C CA . GLU A 1 309 ? 43.222 -20.570 -73.006 1.00 61.97 309 GLU A CA 1
ATOM 2319 C C . GLU A 1 309 ? 42.629 -20.672 -74.421 1.00 61.97 309 GLU A C 1
ATOM 2321 O O . GLU A 1 309 ? 41.582 -21.282 -74.644 1.00 61.97 309 GLU A O 1
ATOM 2326 N N . LYS A 1 310 ? 43.244 -19.970 -75.378 1.00 63.62 310 LYS A N 1
ATOM 2327 C CA . LYS A 1 310 ? 42.845 -19.967 -76.790 1.00 63.62 310 LYS A CA 1
ATOM 2328 C C . LYS A 1 310 ? 43.324 -21.280 -77.419 1.00 63.62 310 LYS A C 1
ATOM 2330 O O . LYS A 1 310 ? 44.491 -21.400 -77.784 1.00 63.62 310 LYS A O 1
ATOM 2335 N N . GLY A 1 311 ? 42.419 -22.250 -77.546 1.00 61.38 311 GLY A N 1
ATOM 2336 C CA . GLY A 1 311 ? 42.632 -23.456 -78.344 1.00 61.38 311 GLY A CA 1
ATOM 2337 C C . GLY A 1 311 ? 42.950 -23.091 -79.796 1.00 61.38 311 GLY A C 1
ATOM 2338 O O . GLY A 1 311 ? 42.164 -22.432 -80.474 1.00 61.38 311 GLY A O 1
ATOM 2339 N N . LYS A 1 312 ? 44.142 -23.483 -80.247 1.00 61.47 312 LYS A N 1
ATOM 2340 C CA . LYS A 1 312 ? 44.654 -23.298 -81.606 1.00 61.47 312 LYS A CA 1
ATOM 2341 C C . LYS A 1 312 ? 44.157 -24.460 -82.469 1.00 61.47 312 LYS A C 1
ATOM 2343 O O . LYS A 1 312 ? 44.717 -25.550 -82.422 1.00 61.47 312 LYS A O 1
ATOM 2348 N N . THR A 1 313 ? 43.100 -24.231 -83.241 1.00 58.31 313 THR A N 1
ATOM 2349 C CA . THR A 1 313 ? 42.575 -25.185 -84.227 1.00 58.31 313 THR A CA 1
ATOM 2350 C C . THR A 1 313 ? 43.582 -25.349 -85.371 1.00 58.31 313 THR A C 1
ATOM 2352 O O . THR A 1 313 ? 43.855 -24.397 -86.103 1.00 58.31 313 THR A O 1
ATOM 2355 N N . ARG A 1 314 ? 44.161 -26.546 -85.521 1.00 56.62 314 ARG A N 1
ATOM 2356 C CA . ARG A 1 314 ? 44.936 -26.963 -86.701 1.00 56.62 314 ARG A CA 1
ATOM 2357 C C . ARG A 1 314 ? 43.948 -27.519 -87.733 1.00 56.62 314 ARG A C 1
ATOM 2359 O O . ARG A 1 314 ? 43.266 -28.494 -87.438 1.00 56.62 314 ARG A O 1
ATOM 2366 N N . ARG A 1 315 ? 43.858 -26.885 -88.906 1.00 52.47 315 ARG A N 1
ATOM 2367 C CA . ARG A 1 315 ? 43.213 -27.455 -90.100 1.00 52.47 315 ARG A CA 1
ATOM 2368 C C . ARG A 1 315 ? 44.187 -28.430 -90.764 1.00 52.47 315 ARG A C 1
ATOM 2370 O O . ARG A 1 315 ? 45.323 -28.041 -91.036 1.00 52.47 315 ARG A O 1
ATOM 2377 N N . GLY A 1 316 ? 43.729 -29.661 -90.968 1.00 59.59 316 GLY A N 1
ATOM 2378 C CA . GLY A 1 316 ? 44.064 -30.473 -92.136 1.00 59.59 316 GLY A CA 1
ATOM 2379 C C . GLY A 1 316 ? 42.948 -30.320 -93.158 1.00 59.59 316 GLY A C 1
ATOM 2380 O O . GLY A 1 316 ? 41.835 -29.931 -92.727 1.00 59.59 316 GLY A O 1
#

Foldseek 3Di:
DDPPPPDPQQAAFEEEEEDDDQQVSLVVVCQQVVDDSRSYHYDYLVLLLPFAKDKDDFKDWAAQPDAAAELVVLLVLLVQLVVCVVVVNLVSNLVSLVVSVSNLSRYQDQHPLQSQLSSLQQNLLSCQVVVNLVSSLQSLVSSCVSPVPDDDDPSGDPSSVCSNPPDDDPFDWAKEAEPPQPAPFAFDKSSHGDRGIDTDGAAWIWTWDQAPVGIHIIIMGGPHYMYIYNSNRDDPPQLVLCVPPVSVVRVLVSCCRSPVVHQWHWYDDPNWIWIWGDDPSDIDIDTRDGDDDPDPDPPPPPPPPPPPDDDDDDDD

Solvent-accessible surface area (backbone atoms only — not comparable to full-atom values): 17650 Å² total; per-residue (Å²): 134,84,79,79,74,83,68,75,86,61,75,50,35,37,36,34,31,75,77,86,57,54,67,60,52,39,50,51,49,18,69,56,69,71,48,62,54,86,32,46,31,63,39,52,46,68,62,42,32,69,29,68,69,36,62,44,68,38,43,49,76,48,68,53,89,67,75,78,34,48,67,68,58,35,51,51,27,45,52,50,15,52,53,27,48,77,68,71,34,66,64,59,18,48,55,26,38,54,50,25,57,60,35,58,26,20,18,51,56,84,60,55,27,64,61,55,15,50,43,28,42,54,51,12,31,54,30,23,68,72,66,39,55,68,63,12,44,52,27,37,50,41,12,37,71,30,23,79,82,68,72,91,57,92,92,53,57,70,60,21,48,57,58,60,74,42,82,74,73,86,74,58,68,19,46,41,31,49,38,59,57,85,51,94,60,46,38,24,52,44,54,42,74,40,66,60,66,39,78,40,58,60,43,71,42,46,36,32,37,67,50,100,87,42,38,40,28,19,35,31,38,34,73,34,51,27,37,41,36,36,33,69,67,61,63,83,76,55,74,61,33,63,80,39,78,91,46,28,62,62,52,53,48,46,47,50,53,53,40,69,88,54,49,44,36,35,43,46,46,98,88,47,38,33,42,38,38,44,62,91,90,48,74,48,79,42,78,52,73,77,65,74,77,78,75,73,74,72,76,68,79,67,81,75,77,78,79,80,78,82,81,80,84,80,83,128

Secondary structure (DSSP, 8-state):
----------TTEEEEESSS-HHHHHHHHHHHH---GGGEEEEEHHHHHTSPPEEEEEEEEEE--S--B-HHHHHHHHHHHHHHHHTT-HHHHHHHHHHHHHHHTTBSS---HHHHHHHHHHHHHHHHHTT-HHHHHHHHHHHHHH-TT----TTS-HHHHHHHHSPPPPPPEEEEEEESS--SS--EETTEEPSSEEEEESEEEEEEEEETTEEEEEEEEEEEEEEEE-GGGPPSS-GGGGGSGGGHHHHHHHHHHH-TT-SEEEEEETTEEEEEEEETTEEEEEE-PPPPPPPPP-------------------

pLDDT: mean 92.52, std 11.46, range [37.41, 98.69]

Nearest PDB structures (foldseek):
  5l0y-assembly5_H  TM=7.668E-01  e=2.177E-01  Thermochaetoides thermophila DSM 1495
  4u1c-assembly1_A  TM=7.606E-01  e=1.727E-01  Saccharomyces cerevisiae S288C
  7v1k-assembly1_A-2  TM=6.178E-01  e=1.452E-01  Homo sapiens
  4u1d-assembly1_C  TM=7.735E-01  e=8.247E-01  Saccharomyces cerevisiae S288C
  4uer-assembly1_a  TM=7.745E-01  e=3.716E+00  Lachancea kluyveri

Mean predicted aligned error: 5.83 Å

Sequence (316 aa):
MLWILTYPLLAGTPVVFDGGSGAEVVSAVAARTGLPPSQLSAVSLDTLLQATPEVLGDAVMRRCARSSSSNEVVRTDLTRAEIAWAQADALNTMDHLDLAVARLGCLTEVVEPRVASRVFLLRGALLAQRGDTDAARNEFRTARFLDPAVAWRDDLPGEGRVVFEAPAPPEILASVRVLPSDNASGPWIDGVELDDELRVPEGLHLAQYSSVAGIQSAWLSVGGDTLLVLPGNFHRPVVQRMAVPEDQGAVEALLAAALPEMRAAYVAHGGGLWLITRDGHDTTTTEIDPLPPPEPEPEGRGRKKKKKEKGKTRRG

Radius of gyration: 30.8 Å; Cα contacts (8 Å, |Δi|>4): 544; chains: 1; bounding box: 72×46×126 Å